Protein AF-X0RXY9-F1 (afdb_monomer_lite)

Secondary structure (DSSP, 8-state):
----S-GGG--TTTT--SHHHHHHT---S-EEEEEEEE-TTS-EEEEEEEE---SGGGHHHHHHHHTT-SEEEEEEETTTB--HHHHHHHHHHHHTT-EEEEEEE-TTSTT--HHHHHHHHHHHT----TT--B-BTTTTBTHHHHHHHHHHHSPPPP--SSS--EEEEEEEEEETTTEEEEEEEEEESEEETT-EEEETTT--EEE--EEEEEESEEEE-SEEETT-EEEEE----SGGGS-TTPEEEEHHHHHHHHHHHHHHHHT------S---SSSSSS------------SSSSSSSTTSS----------------------

Foldseek 3Di:
DFPLDDPVCDDVPNQPPDPVCVVVVWDPAWDKAWTWDQDPVRDIDTDIDIDATLDPVRVVLLLLNLLLFQAEEQEAEQQPADDPSSLVSLVSNVVSVHHYAYAYEDPVDPRGDNVVNQVRCCVRNVDRCPVHQYAYPVVRPRVSVVVVVCVVRGDQADEEQPDWWKKAFSDWDQDPPLGIKTKIATQYHKDFQQFWKAWPPLRDTFHFHFKAAPSVHTDTPRMDGHRDIIITRGPDHDPVVPDHGTIITGPVVVVVVVVVVVVVVVPPPDPDDDDDPPPPPPDDDDDDDDDDDDPPDPPPPPVPPPDDDDDDDDDDDDDDDDDDDDDD

Radius of gyration: 26.78 Å; chains: 1; bounding box: 55×56×88 Å

Sequence (328 aa):
MCGALQDREMQAQVLDSMDIERERGITIKAQSVTLFYDHPNGERYQLNFIDTPGHVDFSYEVSRSLAACEGALLVVDAAQGVEAQSVANCYTAVDQGLEVMAVLNKIDLPQVEPERVIQEIEDIIGIDAVDAPRVSAKSGLGVDKLLEALVEFIPAPTGDREAPLQALIIDSWFDNYLGVVSLVRVREGTIRKGDKLYIKSTQEAHLVGSIGVFTPKPVDTGVLEAGEVGFVIAGIKDIAGAPVGDTITHAKTLMWIVSQALNKSRHKSILVCSQWIRVILKNSVKLCKNCKSTMLRCFLSQIRRMRLALVSAVASWVCCTWRLSKSV

Structure (mmCIF, N/CA/C/O backbone):
data_AF-X0RXY9-F1
#
_entry.id   AF-X0RXY9-F1
#
loop_
_atom_site.group_PDB
_atom_site.id
_atom_site.type_symbol
_atom_site.label_atom_id
_atom_site.label_alt_id
_atom_site.label_comp_id
_atom_site.label_asym_id
_atom_site.label_entity_id
_atom_site.label_seq_id
_atom_site.pdbx_PDB_ins_code
_atom_site.Cartn_x
_atom_site.Cartn_y
_atom_site.Cartn_z
_atom_site.occupancy
_atom_site.B_iso_or_equiv
_atom_site.auth_seq_id
_atom_site.auth_comp_id
_atom_site.auth_asym_id
_atom_site.auth_atom_id
_atom_site.pdbx_PDB_model_num
ATOM 1 N N . MET A 1 1 ? -10.246 -5.348 -18.189 1.00 59.53 1 MET A N 1
ATOM 2 C CA . MET A 1 1 ? -9.482 -5.970 -17.092 1.00 59.53 1 MET A CA 1
ATOM 3 C C . MET A 1 1 ? -10.146 -5.795 -15.731 1.00 59.53 1 MET A C 1
ATOM 5 O O . MET A 1 1 ? -10.647 -6.789 -15.243 1.00 59.53 1 MET A O 1
ATOM 9 N N . CYS A 1 2 ? -10.229 -4.591 -15.139 1.00 60.84 2 CYS A N 1
ATOM 10 C CA . CYS A 1 2 ? -10.682 -4.453 -13.732 1.00 60.84 2 CYS A CA 1
ATOM 11 C C . CYS A 1 2 ? -12.009 -3.690 -13.516 1.00 60.84 2 CYS A C 1
ATOM 13 O O . CYS A 1 2 ? -12.483 -3.583 -12.390 1.00 60.84 2 CYS A O 1
ATOM 15 N N . GLY A 1 3 ? -12.617 -3.131 -14.572 1.00 59.91 3 GLY A N 1
ATOM 16 C CA . GLY A 1 3 ? -13.992 -2.592 -14.555 1.00 59.91 3 GLY A CA 1
ATOM 17 C C . GLY A 1 3 ? -14.280 -1.426 -13.596 1.00 59.91 3 GLY A C 1
ATOM 18 O O . GLY A 1 3 ? -15.446 -1.118 -13.365 1.00 59.91 3 GLY A O 1
ATOM 19 N N . ALA A 1 4 ? -13.256 -0.791 -13.024 1.00 58.62 4 ALA A N 1
ATOM 20 C CA . ALA A 1 4 ? -13.425 0.148 -11.916 1.00 58.62 4 ALA A CA 1
ATOM 21 C C . ALA A 1 4 ? -13.913 1.552 -12.312 1.00 58.62 4 ALA A C 1
ATOM 23 O O . ALA A 1 4 ? -14.440 2.269 -11.465 1.00 58.62 4 ALA A O 1
ATOM 24 N N . LEU A 1 5 ? -13.759 1.946 -13.578 1.00 61.97 5 LEU A N 1
ATOM 25 C CA . LEU A 1 5 ? -14.172 3.249 -14.108 1.00 61.97 5 LEU A CA 1
ATOM 26 C C . LEU A 1 5 ? -14.758 3.087 -15.508 1.00 61.97 5 LEU A C 1
ATOM 28 O O . LEU A 1 5 ? -14.362 2.192 -16.255 1.00 61.97 5 LEU A O 1
ATOM 32 N N . GLN A 1 6 ? -15.695 3.965 -15.866 1.00 60.31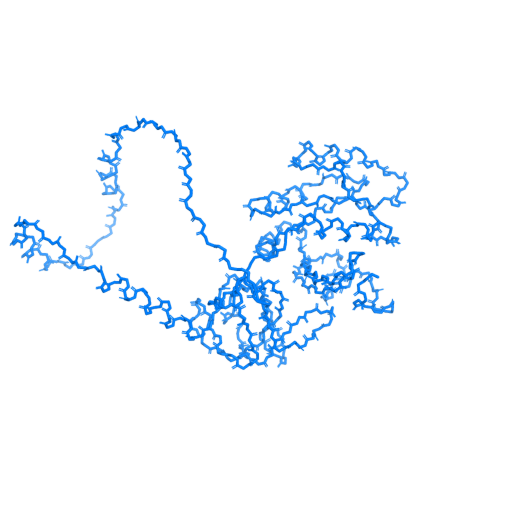 6 GLN A N 1
ATOM 33 C CA . GLN A 1 6 ? -16.181 4.070 -17.244 1.00 60.31 6 GLN A CA 1
ATOM 34 C C . GLN A 1 6 ? -15.216 4.915 -18.087 1.00 60.31 6 GLN A C 1
ATOM 36 O O . GLN A 1 6 ? -14.575 5.814 -17.554 1.00 60.31 6 GLN A O 1
ATOM 41 N N . ASP A 1 7 ? -15.170 4.712 -19.409 1.00 58.06 7 ASP A N 1
ATOM 42 C CA . ASP A 1 7 ? -14.235 5.430 -20.302 1.00 58.06 7 ASP A CA 1
ATOM 43 C C . ASP A 1 7 ? -14.332 6.961 -20.208 1.00 58.06 7 ASP A C 1
ATOM 45 O O . ASP A 1 7 ? -13.350 7.674 -20.383 1.00 58.06 7 ASP A O 1
ATOM 49 N N . ARG A 1 8 ? -15.515 7.477 -19.858 1.00 48.78 8 ARG A N 1
ATOM 50 C CA . ARG A 1 8 ? -15.765 8.909 -19.617 1.00 48.78 8 ARG A CA 1
ATOM 51 C C . ARG A 1 8 ? -15.142 9.458 -18.325 1.00 48.78 8 ARG A C 1
ATOM 53 O O . ARG A 1 8 ? -15.063 10.670 -18.164 1.00 48.78 8 ARG A O 1
ATOM 60 N N . GLU A 1 9 ? -14.775 8.581 -17.395 1.00 53.97 9 GLU A N 1
ATOM 61 C CA . GLU A 1 9 ? -14.173 8.900 -16.094 1.00 53.97 9 GLU A CA 1
ATOM 62 C C . GLU A 1 9 ? -12.644 8.723 -16.116 1.00 53.97 9 GLU A C 1
ATOM 64 O O . GLU A 1 9 ? -11.973 9.104 -15.159 1.00 53.97 9 GLU A O 1
ATOM 69 N N . MET A 1 10 ? -12.080 8.197 -17.213 1.00 57.31 10 MET A N 1
ATOM 70 C CA . MET A 1 10 ? -10.635 8.160 -17.446 1.00 57.31 10 MET A CA 1
ATOM 71 C C . MET A 1 10 ? -10.123 9.563 -17.800 1.00 57.31 10 MET A C 1
ATOM 73 O O . MET A 1 10 ? -10.028 9.946 -18.964 1.00 57.31 10 MET A O 1
ATOM 77 N N . GLN A 1 11 ? -9.814 10.352 -16.774 1.00 56.38 11 GLN A N 1
ATOM 78 C CA . GLN A 1 11 ? -8.986 11.553 -16.899 1.00 56.38 11 GLN A CA 1
ATOM 79 C C . GLN A 1 11 ? -7.500 11.185 -16.765 1.00 56.38 11 GLN A C 1
ATOM 81 O O . GLN A 1 11 ? -7.158 10.110 -16.270 1.00 56.38 11 GLN A O 1
ATOM 86 N N . ALA A 1 12 ? -6.602 12.074 -17.201 1.00 54.41 12 ALA A N 1
ATOM 87 C CA . ALA A 1 12 ? -5.191 11.952 -16.840 1.00 54.41 12 ALA A CA 1
ATOM 88 C C . ALA A 1 12 ? -5.079 12.029 -15.305 1.00 54.41 12 ALA A C 1
ATOM 90 O O . ALA A 1 12 ? -5.592 12.978 -14.723 1.00 54.41 12 ALA A O 1
ATOM 91 N N . GLN A 1 13 ? -4.462 11.016 -14.684 1.00 56.88 13 GLN A N 1
ATOM 92 C CA . GLN A 1 13 ? -4.255 10.904 -13.229 1.00 56.88 13 GLN A CA 1
ATOM 93 C C . GLN A 1 13 ? -5.555 10.892 -12.398 1.00 56.88 13 GLN A C 1
ATOM 95 O O . GLN A 1 13 ? -5.867 11.816 -11.658 1.00 56.88 13 GLN A O 1
ATOM 100 N N . VAL A 1 14 ? -6.325 9.801 -12.488 1.00 59.62 14 VAL A N 1
ATOM 101 C CA . VAL A 1 14 ? -7.627 9.668 -11.794 1.00 59.62 14 VAL A CA 1
ATOM 102 C C . VAL A 1 14 ? -7.523 9.706 -10.259 1.00 59.62 14 VAL A C 1
ATOM 104 O O . VAL A 1 14 ? -8.509 10.008 -9.587 1.00 59.62 14 VAL A O 1
ATOM 107 N N . LEU A 1 15 ? -6.349 9.404 -9.703 1.00 65.81 15 LEU A N 1
ATOM 108 C CA . LEU A 1 15 ? -6.118 9.383 -8.256 1.00 65.81 15 LEU A CA 1
ATOM 109 C C . LEU A 1 15 ? -5.872 10.778 -7.670 1.00 65.81 15 LEU A C 1
ATOM 111 O O . LEU A 1 15 ? -6.125 10.984 -6.485 1.00 65.81 15 LEU A O 1
ATOM 115 N N . ASP A 1 16 ? -5.483 11.747 -8.500 1.00 63.97 16 ASP A N 1
ATOM 116 C CA . ASP A 1 16 ? -5.238 13.118 -8.063 1.00 63.97 16 ASP A CA 1
ATOM 117 C C . ASP A 1 16 ? -6.584 13.813 -7.842 1.00 63.97 16 ASP A C 1
ATOM 119 O O . ASP A 1 16 ? -7.320 14.174 -8.774 1.00 63.97 16 ASP A O 1
ATOM 123 N N . SER A 1 17 ? -6.948 13.952 -6.570 1.00 64.12 17 SER A N 1
ATOM 124 C CA . SER A 1 17 ? -8.247 14.484 -6.153 1.00 64.12 17 SER A CA 1
ATOM 125 C C . SER A 1 17 ? -8.181 15.970 -5.813 1.00 64.12 17 SER A C 1
ATOM 127 O O . SER A 1 17 ? -9.192 16.663 -5.946 1.00 64.12 17 SER A O 1
ATOM 129 N N . MET A 1 18 ? -7.008 16.478 -5.418 1.00 66.81 18 MET A N 1
ATOM 130 C CA . MET A 1 18 ? -6.826 17.882 -5.065 1.00 66.81 18 MET A CA 1
ATOM 131 C C . MET A 1 18 ? -6.515 18.731 -6.303 1.00 66.81 18 MET A C 1
ATOM 133 O O . MET A 1 18 ? -5.717 18.352 -7.158 1.00 66.81 18 MET A O 1
ATOM 137 N N . ASP A 1 19 ? -7.074 19.942 -6.366 1.00 67.94 19 ASP A N 1
ATOM 138 C CA . ASP A 1 19 ? -6.839 20.856 -7.496 1.00 67.94 19 ASP A CA 1
ATOM 139 C C . ASP A 1 19 ? -5.347 21.193 -7.670 1.00 67.94 19 ASP A C 1
ATOM 141 O O . ASP A 1 19 ? -4.837 21.244 -8.785 1.00 67.94 19 ASP A O 1
ATOM 145 N N . ILE A 1 20 ? -4.616 21.325 -6.560 1.00 73.56 20 ILE A N 1
ATOM 146 C CA . ILE A 1 20 ? -3.173 21.598 -6.565 1.00 73.56 20 ILE A CA 1
ATOM 147 C C . ILE A 1 20 ? -2.329 20.420 -7.084 1.00 73.56 20 ILE A C 1
ATOM 149 O O . ILE A 1 20 ? -1.267 20.654 -7.662 1.00 73.56 20 ILE A O 1
ATOM 153 N N . GLU A 1 21 ? -2.786 19.177 -6.894 1.00 71.25 21 GLU A N 1
ATOM 154 C CA . GLU A 1 21 ? -2.126 17.978 -7.434 1.00 71.25 21 GLU A CA 1
ATOM 155 C C . GLU A 1 21 ? -2.243 17.989 -8.956 1.00 71.25 21 GLU A C 1
ATOM 157 O O . GLU A 1 21 ? -1.236 17.908 -9.655 1.00 71.25 21 GLU A O 1
ATOM 162 N N . ARG A 1 22 ? -3.451 18.252 -9.468 1.00 72.06 22 ARG A N 1
ATOM 163 C CA . ARG A 1 22 ? -3.733 18.341 -10.909 1.00 72.06 22 ARG A CA 1
ATOM 164 C C . ARG A 1 22 ? -3.011 19.497 -11.594 1.00 72.06 22 ARG A C 1
ATOM 166 O O . ARG A 1 22 ? -2.528 19.341 -12.710 1.00 72.06 22 ARG A O 1
ATOM 173 N N . GLU A 1 23 ? -2.928 20.657 -10.942 1.00 71.00 23 GLU A N 1
ATOM 174 C CA . GLU A 1 23 ? -2.220 21.825 -11.483 1.00 71.00 23 GLU A CA 1
ATOM 175 C C . GLU A 1 23 ? -0.711 21.595 -11.607 1.00 71.00 23 GLU A C 1
ATOM 177 O O . GLU A 1 23 ? -0.074 22.125 -12.519 1.00 71.00 23 GLU A O 1
ATOM 182 N N . ARG A 1 24 ? -0.127 20.829 -10.680 1.00 67.94 24 ARG A N 1
ATOM 183 C CA . ARG A 1 24 ? 1.320 20.589 -10.618 1.00 67.94 24 ARG A CA 1
ATOM 184 C C . ARG A 1 24 ? 1.747 19.239 -11.190 1.00 67.94 24 ARG A C 1
ATOM 186 O O . ARG A 1 24 ? 2.943 19.047 -11.394 1.00 67.94 24 ARG A O 1
ATOM 193 N N . GLY A 1 25 ? 0.804 18.335 -11.451 1.00 64.31 25 GLY A N 1
ATOM 194 C CA . GLY A 1 25 ? 1.055 16.968 -11.902 1.00 64.31 25 GLY A CA 1
ATOM 195 C C . GLY A 1 25 ? 1.842 16.132 -10.889 1.00 64.31 25 GLY A C 1
ATOM 196 O O . GLY A 1 25 ? 2.649 15.302 -11.303 1.00 64.31 25 GLY A O 1
ATOM 197 N N . ILE A 1 26 ? 1.665 16.389 -9.587 1.00 69.81 26 ILE A N 1
ATOM 198 C CA . ILE A 1 26 ? 2.335 15.658 -8.500 1.00 69.81 26 ILE A CA 1
ATOM 199 C C . ILE A 1 26 ? 1.301 15.053 -7.550 1.00 69.81 26 ILE A C 1
ATOM 201 O O . ILE A 1 26 ? 0.364 15.741 -7.155 1.00 69.81 26 ILE A O 1
ATOM 205 N N . THR A 1 27 ? 1.532 13.817 -7.111 1.00 68.12 27 THR A N 1
ATOM 206 C CA . THR A 1 27 ? 0.799 13.213 -5.993 1.00 68.12 27 THR A CA 1
ATOM 207 C C . THR A 1 27 ? 1.300 13.844 -4.696 1.00 68.12 27 THR A C 1
ATOM 209 O O . THR A 1 27 ? 2.500 13.790 -4.403 1.00 68.12 27 THR A O 1
ATOM 212 N N . ILE A 1 28 ? 0.409 14.468 -3.927 1.00 64.44 28 ILE A N 1
ATOM 213 C CA . ILE A 1 28 ? 0.737 15.043 -2.616 1.00 64.44 28 ILE A CA 1
ATOM 214 C C . ILE A 1 28 ? 0.273 14.099 -1.517 1.00 64.44 28 ILE A C 1
ATOM 216 O O . ILE A 1 28 ? 1.016 13.910 -0.561 1.00 64.44 28 ILE A O 1
ATOM 220 N N . LYS A 1 29 ? -0.916 13.500 -1.657 1.00 71.50 29 LYS A N 1
ATOM 221 C CA . LYS A 1 29 ? -1.478 12.574 -0.671 1.00 71.50 29 LYS A CA 1
ATOM 222 C C . LYS A 1 29 ? -1.608 11.160 -1.197 1.00 71.50 29 LYS A C 1
ATOM 224 O O . LYS A 1 29 ? -2.093 10.940 -2.303 1.00 71.50 29 LYS A O 1
ATOM 229 N N . ALA A 1 30 ? -1.295 10.199 -0.334 1.00 68.56 30 ALA A N 1
ATOM 230 C CA . ALA A 1 30 ? -1.529 8.803 -0.652 1.00 68.56 30 ALA A CA 1
ATOM 231 C C . ALA A 1 30 ? -3.030 8.501 -0.798 1.00 68.56 30 ALA A C 1
ATOM 233 O O . ALA A 1 30 ? -3.820 8.733 0.119 1.00 68.56 30 ALA A O 1
ATOM 234 N N . GLN A 1 31 ? -3.421 7.968 -1.954 1.00 72.50 31 GLN A N 1
ATOM 235 C CA . GLN A 1 31 ? -4.787 7.528 -2.233 1.00 72.50 31 GLN A CA 1
ATOM 236 C C . GLN A 1 31 ? -4.800 6.018 -2.424 1.00 72.50 31 GLN A C 1
ATOM 238 O O . GLN A 1 31 ? -3.970 5.463 -3.144 1.00 72.50 31 GLN A O 1
ATOM 243 N N . SER A 1 32 ? -5.753 5.344 -1.782 1.00 80.50 32 SER A N 1
ATOM 244 C CA . SER A 1 32 ? -5.933 3.904 -1.945 1.00 80.50 32 SER A CA 1
ATOM 245 C C . SER A 1 32 ? -7.053 3.600 -2.928 1.00 80.50 32 SER A C 1
ATOM 247 O O . SER A 1 32 ? -8.131 4.187 -2.818 1.00 80.50 32 SER A O 1
ATOM 249 N N . VAL A 1 33 ? -6.850 2.621 -3.803 1.00 86.19 33 VAL A N 1
ATOM 250 C CA . VAL A 1 33 ? -7.897 2.086 -4.674 1.00 86.19 33 VAL A CA 1
ATOM 251 C C . VAL A 1 33 ? -7.922 0.569 -4.613 1.00 86.19 33 VAL A C 1
ATOM 253 O O . VAL A 1 33 ? -6.913 -0.103 -4.800 1.00 86.19 33 VAL A O 1
ATOM 256 N N . THR A 1 34 ? -9.117 0.037 -4.408 1.00 85.81 34 THR A N 1
ATOM 257 C CA . THR A 1 34 ? -9.437 -1.379 -4.489 1.00 85.81 34 THR A CA 1
ATOM 258 C C . THR A 1 34 ? -9.983 -1.692 -5.879 1.00 85.81 34 THR A C 1
ATOM 260 O O . THR A 1 34 ? -10.966 -1.104 -6.335 1.00 85.81 34 THR A O 1
ATOM 263 N N . LEU A 1 35 ? -9.345 -2.637 -6.560 1.00 86.25 35 LEU A N 1
ATOM 264 C CA . LEU A 1 35 ? -9.731 -3.153 -7.867 1.00 86.25 35 LEU A CA 1
ATOM 265 C C . LEU A 1 35 ? -10.025 -4.646 -7.754 1.00 86.25 35 LEU A C 1
ATOM 267 O O . LEU A 1 35 ? -9.373 -5.362 -7.000 1.00 86.25 35 LEU A O 1
ATOM 271 N N . PHE A 1 36 ? -10.978 -5.128 -8.547 1.00 86.12 36 PHE A N 1
ATOM 272 C CA . PHE A 1 36 ? -11.226 -6.559 -8.683 1.00 86.12 36 PHE A CA 1
ATOM 273 C C . PHE A 1 36 ? -10.705 -7.025 -10.037 1.00 86.12 36 PHE A C 1
ATOM 275 O O . PHE A 1 36 ? -11.102 -6.478 -11.066 1.00 86.12 36 PHE A O 1
ATOM 282 N N . TYR A 1 37 ? -9.827 -8.020 -10.027 1.00 86.44 37 TYR A N 1
ATOM 283 C CA . TYR A 1 37 ? -9.204 -8.584 -11.217 1.00 86.44 37 TYR A CA 1
ATOM 284 C C . TYR A 1 37 ? -9.594 -10.056 -11.360 1.00 86.44 37 TYR A C 1
ATOM 286 O O . TYR A 1 37 ? -9.376 -10.852 -10.447 1.00 86.44 37 TYR A O 1
ATOM 294 N N . ASP A 1 38 ? -10.197 -10.403 -12.495 1.00 86.56 38 ASP A N 1
ATOM 295 C CA . ASP A 1 38 ? -10.518 -11.785 -12.844 1.00 86.56 38 ASP A CA 1
ATOM 296 C C . ASP A 1 38 ? -9.295 -12.397 -13.537 1.00 86.56 38 ASP A C 1
ATOM 298 O O . ASP A 1 38 ? -8.964 -12.036 -14.670 1.00 86.56 38 ASP A O 1
ATOM 302 N N . HIS A 1 39 ? -8.594 -13.282 -12.835 1.00 87.12 39 HIS A N 1
ATOM 303 C CA . HIS A 1 39 ? -7.351 -13.872 -13.316 1.00 87.12 39 HIS A CA 1
ATOM 304 C C . HIS A 1 39 ? -7.644 -15.035 -14.287 1.00 87.12 39 HIS A C 1
ATOM 306 O O . HIS A 1 39 ? -8.645 -15.745 -14.123 1.00 87.12 39 HIS A O 1
ATOM 312 N N . PRO A 1 40 ? -6.773 -15.309 -15.279 1.00 83.62 40 PRO A N 1
ATOM 313 C CA . PRO A 1 40 ? -6.954 -16.413 -16.233 1.00 83.62 40 PRO A CA 1
ATOM 314 C C . PRO A 1 40 ? -7.098 -17.819 -15.619 1.00 83.62 40 PRO A C 1
ATOM 316 O O . PRO A 1 40 ? -7.572 -18.736 -16.288 1.00 83.62 40 PRO A O 1
ATOM 319 N N . ASN A 1 41 ? -6.721 -18.002 -14.350 1.00 84.31 41 ASN A N 1
ATOM 320 C CA . ASN A 1 41 ? -6.910 -19.251 -13.595 1.00 84.31 41 ASN A CA 1
ATOM 321 C C . ASN A 1 41 ? -8.370 -19.476 -13.140 1.00 84.31 41 ASN A C 1
ATOM 323 O O . ASN A 1 41 ? -8.680 -20.540 -12.609 1.00 84.31 41 ASN A O 1
ATOM 327 N N . GLY A 1 42 ? -9.261 -18.502 -13.360 1.00 86.31 42 GLY A N 1
ATOM 328 C CA . GLY A 1 42 ? -10.669 -18.549 -12.966 1.00 86.31 42 GLY A CA 1
ATOM 329 C C . GLY A 1 42 ? -10.950 -18.025 -11.554 1.00 86.31 42 G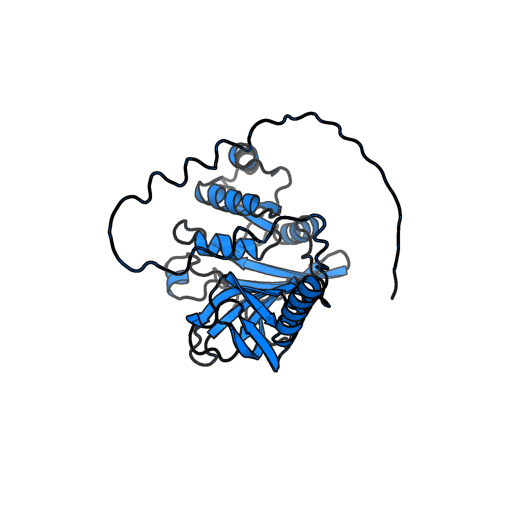LY A C 1
ATOM 330 O O . GLY A 1 42 ? -12.103 -18.051 -11.124 1.00 86.31 42 GLY A O 1
ATOM 331 N N . GLU A 1 43 ? -9.934 -17.544 -10.838 1.00 88.44 43 GLU A N 1
ATOM 332 C CA . GLU A 1 43 ? -10.078 -16.910 -9.530 1.00 88.44 43 GLU A CA 1
ATOM 333 C C . GLU A 1 43 ? -10.174 -15.386 -9.658 1.00 88.44 43 GLU A C 1
ATOM 335 O O . GLU A 1 43 ? -9.642 -14.771 -10.584 1.00 88.44 43 GLU A O 1
ATOM 340 N N . ARG A 1 44 ? -10.858 -14.762 -8.695 1.00 88.06 44 ARG A N 1
ATOM 341 C CA . ARG A 1 44 ? -11.029 -13.311 -8.633 1.00 88.06 44 ARG A CA 1
ATOM 342 C C . ARG A 1 44 ? -10.216 -12.741 -7.483 1.00 88.06 44 ARG A C 1
ATOM 344 O O . ARG A 1 44 ? -10.464 -13.078 -6.327 1.00 88.06 44 ARG A O 1
ATOM 351 N N . TYR A 1 45 ? -9.294 -11.844 -7.804 1.00 88.69 45 TYR A N 1
ATOM 352 C CA . TYR A 1 45 ? -8.392 -11.209 -6.852 1.00 88.69 45 TYR A CA 1
ATOM 353 C C . TYR A 1 45 ? -8.857 -9.791 -6.528 1.00 88.69 45 TYR A C 1
ATOM 355 O O . TYR A 1 45 ? -9.301 -9.044 -7.402 1.00 88.69 45 TYR A O 1
ATOM 363 N N . GLN A 1 46 ? -8.738 -9.415 -5.257 1.00 89.25 46 GLN A N 1
ATOM 364 C CA . GLN A 1 46 ? -8.938 -8.050 -4.785 1.00 89.25 46 GLN A CA 1
ATOM 365 C C . GLN A 1 46 ? -7.572 -7.389 -4.623 1.00 89.25 46 GLN A C 1
ATOM 367 O O . GLN A 1 46 ? -6.814 -7.719 -3.713 1.00 89.25 46 GLN A O 1
ATOM 372 N N . LEU A 1 47 ? -7.261 -6.463 -5.520 1.00 89.44 47 LEU A N 1
ATOM 373 C CA . LEU A 1 47 ? -6.001 -5.736 -5.542 1.00 89.44 47 LEU A CA 1
ATOM 374 C C . LEU A 1 47 ? -6.198 -4.385 -4.861 1.00 89.44 47 LEU A C 1
ATOM 376 O O . LEU A 1 47 ? -7.050 -3.603 -5.277 1.00 89.44 47 LEU A O 1
ATOM 380 N N . ASN A 1 48 ? -5.416 -4.112 -3.821 1.00 88.88 48 ASN A N 1
ATOM 381 C CA . ASN A 1 48 ? -5.414 -2.821 -3.143 1.00 88.88 48 ASN A CA 1
ATOM 382 C C . ASN A 1 48 ? -4.137 -2.080 -3.529 1.00 88.88 48 ASN A C 1
ATOM 384 O O . ASN A 1 48 ? -3.042 -2.501 -3.167 1.00 88.88 48 ASN A O 1
ATOM 388 N N . PHE A 1 49 ? -4.286 -0.986 -4.262 1.00 88.06 49 PHE A N 1
ATOM 389 C CA . PHE A 1 49 ? -3.191 -0.104 -4.636 1.00 88.06 49 PHE A CA 1
ATOM 390 C C . PHE A 1 49 ? -3.179 1.099 -3.710 1.00 88.06 49 PHE A C 1
ATOM 392 O O . PHE A 1 49 ? -4.238 1.633 -3.388 1.00 88.06 49 PHE A O 1
ATOM 399 N N . ILE A 1 50 ? -1.990 1.529 -3.304 1.00 85.88 50 ILE A N 1
ATOM 400 C CA . ILE A 1 50 ? -1.779 2.799 -2.616 1.00 85.88 50 ILE A CA 1
ATOM 401 C C . ILE A 1 50 ? -0.826 3.594 -3.493 1.00 85.88 50 ILE A C 1
ATOM 403 O O . ILE A 1 50 ? 0.301 3.159 -3.721 1.00 85.88 50 ILE A O 1
ATOM 407 N N . ASP A 1 51 ? -1.295 4.723 -4.012 1.00 83.75 51 ASP A N 1
ATOM 408 C CA . ASP A 1 51 ? -0.421 5.653 -4.713 1.00 83.75 51 ASP A CA 1
ATOM 409 C C . ASP A 1 51 ? 0.402 6.424 -3.685 1.00 83.75 51 ASP A C 1
ATOM 411 O O . ASP A 1 51 ? -0.143 6.896 -2.688 1.00 83.75 51 ASP A O 1
ATOM 415 N N . THR A 1 52 ? 1.713 6.510 -3.881 1.00 80.25 52 THR A N 1
ATOM 416 C CA . THR A 1 52 ? 2.626 7.140 -2.921 1.00 80.25 52 THR A CA 1
ATOM 417 C C . THR A 1 52 ? 3.302 8.347 -3.551 1.00 80.25 52 THR A C 1
ATOM 419 O O . THR A 1 52 ? 3.745 8.252 -4.696 1.00 80.25 52 THR A O 1
ATOM 422 N N . PRO A 1 53 ? 3.472 9.459 -2.819 1.00 77.44 53 PRO A N 1
ATOM 423 C CA . PRO A 1 53 ? 4.160 10.627 -3.352 1.00 77.44 53 PRO A CA 1
ATOM 424 C C . PRO A 1 53 ? 5.626 10.308 -3.692 1.00 77.44 53 PRO A C 1
ATOM 426 O O . PRO A 1 53 ? 6.349 9.717 -2.897 1.00 77.44 53 PRO A O 1
ATOM 429 N N . GLY A 1 54 ? 6.093 10.728 -4.870 1.00 71.06 54 GLY A N 1
ATOM 430 C CA . GLY A 1 54 ? 7.470 10.468 -5.326 1.00 71.06 54 GLY A CA 1
ATOM 431 C C . GLY A 1 54 ? 8.523 11.451 -4.796 1.00 71.06 54 GLY A C 1
ATOM 432 O O . GLY A 1 54 ? 9.721 11.218 -4.940 1.00 71.06 54 GLY A O 1
ATOM 433 N N . HIS A 1 55 ? 8.097 12.562 -4.188 1.00 76.75 55 HIS A N 1
ATOM 434 C CA . HIS A 1 55 ? 9.000 13.626 -3.753 1.00 76.75 55 HIS A CA 1
ATOM 435 C C . HIS A 1 55 ? 9.563 13.371 -2.346 1.00 76.75 55 HIS A C 1
ATOM 437 O O . HIS A 1 55 ? 8.844 12.988 -1.424 1.00 76.75 55 HIS A O 1
ATOM 443 N N . VAL A 1 56 ? 10.849 13.679 -2.153 1.00 71.56 56 VAL A N 1
ATOM 444 C CA . VAL A 1 56 ? 11.596 13.444 -0.899 1.00 71.56 56 VAL A CA 1
ATOM 445 C C . VAL A 1 56 ? 10.988 14.127 0.334 1.00 71.56 56 VAL A C 1
ATOM 447 O O . VAL A 1 56 ? 11.069 13.600 1.446 1.00 71.56 56 VAL A O 1
ATOM 450 N N . ASP A 1 57 ? 10.329 15.269 0.130 1.00 78.44 57 ASP A N 1
ATOM 451 C CA . ASP A 1 57 ? 9.661 16.036 1.191 1.00 78.44 57 ASP A CA 1
ATOM 452 C C . ASP A 1 57 ? 8.506 15.262 1.850 1.00 78.44 57 ASP A C 1
ATOM 454 O O . ASP A 1 57 ? 8.161 15.536 2.998 1.00 78.44 57 ASP A O 1
ATOM 458 N N . PHE A 1 58 ? 7.952 14.257 1.164 1.00 78.19 58 PHE A N 1
ATOM 459 C CA . PHE A 1 58 ? 6.855 13.418 1.655 1.00 78.19 58 PHE A CA 1
ATOM 460 C C . PHE A 1 58 ? 7.310 12.004 2.036 1.00 78.19 58 PHE A C 1
ATOM 462 O O . PHE A 1 58 ? 6.496 11.088 2.142 1.00 78.19 58 PHE A O 1
ATOM 469 N N . SER A 1 59 ? 8.604 11.816 2.315 1.00 78.31 59 SER A N 1
ATOM 470 C CA . SER A 1 59 ? 9.184 10.530 2.744 1.00 78.31 59 SER A CA 1
ATOM 471 C C . SER A 1 59 ? 8.441 9.864 3.913 1.00 78.31 59 SER A C 1
ATOM 473 O O . SER A 1 59 ? 8.338 8.638 3.971 1.00 78.31 59 SER A O 1
ATOM 475 N N . TYR A 1 60 ? 7.864 10.655 4.824 1.00 80.19 60 TYR A N 1
ATOM 476 C CA . TYR A 1 60 ? 7.040 10.133 5.916 1.00 80.19 60 TYR A CA 1
ATOM 477 C C . TYR A 1 60 ? 5.727 9.497 5.427 1.00 80.19 60 TYR A C 1
ATOM 479 O O . TYR A 1 60 ? 5.310 8.467 5.955 1.00 80.19 60 TYR A O 1
ATOM 487 N N . GLU A 1 61 ? 5.081 10.058 4.403 1.00 80.88 61 GLU A N 1
ATOM 488 C CA . GLU A 1 61 ? 3.878 9.468 3.801 1.00 80.88 61 GLU A CA 1
ATOM 489 C C . GLU A 1 61 ? 4.203 8.188 3.032 1.00 80.88 61 GLU A C 1
ATOM 491 O O . GLU A 1 61 ? 3.491 7.190 3.173 1.00 80.88 61 GLU A O 1
ATOM 496 N N . VAL A 1 62 ? 5.324 8.186 2.305 1.00 84.31 62 VAL A N 1
ATOM 497 C CA . VAL A 1 62 ? 5.827 7.010 1.582 1.00 84.31 62 VAL A CA 1
ATOM 498 C C . VAL A 1 62 ? 6.076 5.854 2.543 1.00 84.31 62 VAL A C 1
ATOM 500 O O . VAL A 1 62 ? 5.522 4.773 2.362 1.00 84.31 62 VAL A O 1
ATOM 503 N N . SER A 1 63 ? 6.840 6.079 3.616 1.00 84.69 63 SER A N 1
ATOM 504 C CA . SER A 1 63 ? 7.171 5.014 4.567 1.00 84.69 63 SER A CA 1
ATOM 505 C C . SER A 1 63 ? 5.927 4.393 5.214 1.00 84.69 63 SER A C 1
ATOM 507 O O . SER A 1 63 ? 5.872 3.174 5.360 1.00 84.69 63 SER A O 1
ATOM 509 N N . ARG A 1 64 ? 4.908 5.196 5.551 1.00 83.06 64 ARG A N 1
ATOM 510 C CA . ARG A 1 64 ? 3.655 4.690 6.142 1.00 83.06 64 ARG A CA 1
ATOM 511 C C . ARG A 1 64 ? 2.810 3.893 5.157 1.00 83.06 64 ARG A C 1
ATOM 513 O O . ARG A 1 64 ? 2.220 2.889 5.546 1.00 83.06 64 ARG A O 1
ATOM 520 N N . SER A 1 65 ? 2.758 4.348 3.911 1.00 86.06 65 SER A N 1
ATOM 521 C CA . SER A 1 65 ? 2.031 3.664 2.842 1.00 86.06 65 SER A CA 1
ATOM 522 C C . SER A 1 65 ? 2.659 2.303 2.556 1.00 86.06 65 SER A C 1
ATOM 524 O O . SER A 1 65 ? 1.959 1.297 2.521 1.00 86.06 65 SER A O 1
ATOM 526 N N . LEU A 1 66 ? 3.993 2.258 2.482 1.00 87.12 66 LEU A N 1
ATOM 527 C CA . LEU A 1 66 ? 4.760 1.022 2.335 1.00 87.12 66 LEU A CA 1
ATOM 528 C C . LEU A 1 66 ? 4.506 0.045 3.497 1.00 87.12 66 LEU A C 1
ATOM 530 O O . LEU A 1 66 ? 4.290 -1.138 3.258 1.00 87.12 66 LEU A O 1
ATOM 534 N N . ALA A 1 67 ? 4.396 0.530 4.739 1.00 85.50 67 ALA A N 1
ATOM 535 C CA . ALA A 1 67 ? 4.160 -0.327 5.908 1.00 85.50 67 ALA A CA 1
ATOM 536 C C . ALA A 1 67 ? 2.786 -1.032 5.912 1.00 85.50 67 ALA A C 1
ATOM 538 O O . ALA A 1 67 ? 2.542 -1.935 6.728 1.00 85.50 67 ALA A O 1
ATOM 539 N N . ALA A 1 68 ? 1.867 -0.595 5.048 1.00 86.38 68 ALA A N 1
ATOM 540 C CA . ALA A 1 68 ? 0.549 -1.189 4.874 1.00 86.38 68 ALA A CA 1
ATOM 541 C C . ALA A 1 68 ? 0.492 -2.247 3.758 1.00 86.38 68 ALA A C 1
ATOM 543 O O . ALA A 1 68 ? -0.504 -2.972 3.695 1.00 86.38 68 ALA A O 1
ATOM 544 N N . CYS A 1 69 ? 1.526 -2.332 2.919 1.00 89.75 69 CYS A N 1
ATOM 545 C CA . CYS A 1 69 ? 1.595 -3.209 1.756 1.00 89.75 69 CYS A CA 1
ATOM 546 C C . CYS A 1 69 ? 2.408 -4.478 2.044 1.00 89.75 69 CYS A C 1
ATOM 548 O O . CYS A 1 69 ? 3.172 -4.541 3.003 1.00 89.75 69 CYS A O 1
ATOM 550 N N . GLU A 1 70 ? 2.251 -5.485 1.186 1.00 90.75 70 GLU A N 1
ATOM 551 C CA . GLU A 1 70 ? 3.091 -6.690 1.158 1.00 90.75 70 GLU A CA 1
ATOM 552 C C . GLU A 1 70 ? 4.177 -6.623 0.070 1.00 90.75 70 GLU A C 1
ATOM 554 O O . GLU A 1 70 ? 5.226 -7.254 0.190 1.00 90.75 70 GLU A O 1
ATOM 559 N N . GLY A 1 71 ? 3.951 -5.817 -0.968 1.00 91.50 71 GLY A N 1
ATOM 560 C CA . GLY A 1 71 ? 4.905 -5.584 -2.044 1.00 91.50 71 GLY A CA 1
ATOM 561 C C . GLY A 1 71 ? 4.804 -4.172 -2.610 1.00 91.50 71 GLY A C 1
ATOM 562 O O . GLY A 1 71 ? 3.845 -3.443 -2.340 1.00 91.50 71 GLY A O 1
ATOM 563 N N . ALA A 1 72 ? 5.807 -3.785 -3.389 1.00 91.56 72 ALA A N 1
ATOM 564 C CA . ALA A 1 72 ? 5.895 -2.488 -4.043 1.00 91.56 72 ALA A CA 1
ATOM 565 C C . ALA A 1 72 ? 6.248 -2.648 -5.527 1.00 91.56 72 ALA A C 1
ATOM 567 O O . ALA A 1 72 ? 7.061 -3.491 -5.904 1.00 91.56 72 ALA A O 1
ATOM 568 N N . LEU A 1 73 ? 5.651 -1.806 -6.373 1.00 91.50 73 LEU A N 1
ATOM 569 C CA . LEU A 1 73 ? 6.001 -1.713 -7.788 1.00 91.50 73 LEU A CA 1
ATOM 570 C C . LEU A 1 73 ? 7.016 -0.589 -7.978 1.00 91.50 73 LEU A C 1
ATOM 572 O O . LEU A 1 73 ? 6.706 0.582 -7.755 1.00 91.50 73 LEU A O 1
ATOM 576 N N . LEU A 1 74 ? 8.218 -0.939 -8.420 1.00 91.06 74 LEU A N 1
ATOM 577 C CA . LEU A 1 74 ? 9.238 0.021 -8.808 1.00 91.06 74 LEU A CA 1
ATOM 578 C C . LEU A 1 74 ? 9.077 0.343 -10.295 1.00 91.06 74 LEU A C 1
ATOM 580 O O . LEU A 1 74 ? 9.577 -0.370 -11.164 1.00 91.06 74 LEU A O 1
ATOM 584 N N . VAL A 1 75 ? 8.362 1.427 -10.587 1.00 90.25 75 VAL A N 1
ATOM 585 C CA . VAL A 1 75 ? 8.140 1.886 -11.961 1.00 90.25 75 VAL A CA 1
ATOM 586 C C . VAL A 1 75 ? 9.323 2.739 -12.415 1.00 90.25 75 VAL A C 1
ATOM 588 O O . VAL A 1 75 ? 9.522 3.843 -11.914 1.00 90.25 75 VAL A O 1
ATOM 591 N N . VAL A 1 76 ? 10.083 2.244 -13.389 1.00 90.44 76 VAL A N 1
ATOM 592 C CA . VAL A 1 76 ? 11.249 2.925 -13.970 1.00 90.44 76 VAL A CA 1
ATOM 593 C C . VAL A 1 76 ? 10.933 3.348 -15.400 1.00 90.44 76 VAL A C 1
ATOM 595 O O . VAL A 1 76 ? 10.351 2.591 -16.178 1.00 90.44 76 VAL A O 1
ATOM 598 N N . ASP A 1 77 ? 11.299 4.574 -15.764 1.00 90.44 77 ASP A N 1
ATOM 599 C CA . ASP A 1 77 ? 11.151 5.064 -17.132 1.00 90.44 77 ASP A CA 1
ATOM 600 C C . ASP A 1 77 ? 12.199 4.403 -18.038 1.00 90.44 77 ASP A C 1
ATOM 602 O O . ASP A 1 77 ? 13.402 4.587 -17.853 1.00 90.44 77 ASP A O 1
ATOM 606 N N . ALA A 1 78 ? 11.747 3.658 -19.047 1.00 89.56 78 ALA A N 1
ATOM 607 C CA . ALA A 1 78 ? 12.624 2.938 -19.962 1.00 89.56 78 ALA A CA 1
ATOM 608 C C . ALA A 1 78 ? 13.462 3.864 -20.875 1.00 89.56 78 ALA A C 1
ATOM 610 O O . ALA A 1 78 ? 14.419 3.405 -21.498 1.00 89.56 78 ALA A O 1
ATOM 611 N N . ALA A 1 79 ? 13.125 5.156 -20.971 1.00 87.88 79 ALA A N 1
ATOM 612 C CA . ALA A 1 79 ? 13.922 6.154 -21.684 1.00 87.88 79 ALA A CA 1
ATOM 613 C C . ALA A 1 79 ? 14.932 6.871 -20.770 1.00 87.88 79 ALA A C 1
ATOM 615 O O . ALA A 1 79 ? 16.045 7.163 -21.207 1.00 87.88 79 ALA A O 1
ATOM 616 N N . GLN A 1 80 ? 14.556 7.177 -19.523 1.00 87.75 80 GLN A N 1
ATOM 617 C CA . GLN A 1 80 ? 15.399 7.964 -18.608 1.00 87.75 80 GLN A CA 1
ATOM 618 C C . GLN A 1 80 ? 16.332 7.099 -17.753 1.00 87.75 80 GLN A C 1
ATOM 620 O O . GLN A 1 80 ? 17.458 7.517 -17.493 1.00 87.75 80 GLN A O 1
ATOM 625 N N . GLY A 1 81 ? 15.918 5.886 -17.385 1.00 87.75 81 GLY A N 1
ATOM 626 C CA . GLY A 1 81 ? 16.671 5.019 -16.482 1.00 87.75 81 GLY A CA 1
ATOM 627 C C . GLY A 1 81 ? 16.363 5.280 -15.008 1.00 87.75 81 GLY A C 1
ATOM 628 O O . GLY A 1 81 ? 15.284 5.764 -14.654 1.00 87.75 81 GLY A O 1
ATOM 629 N N . VAL A 1 82 ? 17.298 4.904 -14.136 1.00 89.31 82 VAL A N 1
ATOM 630 C CA . VAL A 1 82 ? 17.106 4.922 -12.686 1.00 89.31 82 VAL A CA 1
ATOM 631 C C . VAL A 1 82 ? 17.481 6.291 -12.125 1.00 89.31 82 VAL A C 1
ATOM 633 O O . VAL A 1 82 ? 18.618 6.749 -12.208 1.00 89.31 82 VAL A O 1
ATOM 636 N N . GLU A 1 83 ? 16.521 6.944 -11.477 1.00 88.88 83 GLU A N 1
ATOM 637 C CA . GLU A 1 83 ? 16.746 8.222 -10.801 1.00 88.88 83 GLU A CA 1
ATOM 638 C C . GLU A 1 83 ? 17.001 8.049 -9.298 1.00 88.88 83 GLU A C 1
ATOM 640 O O . GLU A 1 83 ? 16.537 7.098 -8.666 1.00 88.88 83 GLU A O 1
ATOM 645 N N . ALA A 1 84 ? 17.674 9.027 -8.681 1.00 84.75 84 ALA A N 1
ATOM 646 C CA . ALA A 1 84 ? 18.002 8.997 -7.252 1.00 84.75 84 ALA A CA 1
ATOM 647 C C . ALA A 1 84 ? 16.769 8.839 -6.334 1.00 84.75 84 ALA A C 1
ATOM 649 O O . ALA A 1 84 ? 16.862 8.213 -5.279 1.00 84.75 84 ALA A O 1
ATOM 650 N N . GLN A 1 85 ? 15.611 9.383 -6.730 1.00 82.88 85 GLN A N 1
ATOM 651 C CA . GLN A 1 85 ? 14.355 9.247 -5.978 1.00 82.88 85 GLN A CA 1
ATOM 652 C C . GLN A 1 85 ? 13.834 7.804 -5.993 1.00 82.88 85 GLN A C 1
ATOM 654 O O . GLN A 1 85 ? 13.440 7.279 -4.951 1.00 82.88 85 GLN A O 1
ATOM 659 N N . SER A 1 86 ? 13.912 7.141 -7.150 1.00 83.75 86 SER A N 1
ATOM 660 C CA . SER A 1 86 ? 13.535 5.733 -7.318 1.00 83.75 86 SER A CA 1
ATOM 661 C C . SER A 1 86 ? 14.384 4.827 -6.428 1.00 83.75 86 SER A C 1
ATOM 663 O O . SER A 1 86 ? 13.857 3.948 -5.750 1.00 83.75 86 SER A O 1
ATOM 665 N N . VAL A 1 87 ? 15.687 5.112 -6.343 1.00 86.94 87 VAL A N 1
ATOM 666 C CA . VAL A 1 87 ? 16.622 4.392 -5.468 1.00 86.94 87 VAL A CA 1
ATOM 667 C C . VAL A 1 87 ? 16.256 4.564 -3.988 1.00 86.94 87 VAL A C 1
ATOM 669 O O . VAL A 1 87 ? 16.179 3.582 -3.251 1.00 86.94 87 VAL A O 1
ATOM 672 N N . ALA A 1 88 ? 15.982 5.793 -3.539 1.00 86.56 88 ALA A N 1
ATOM 673 C CA . ALA A 1 88 ? 15.647 6.067 -2.139 1.00 86.56 88 ALA A CA 1
ATOM 674 C C . ALA A 1 88 ? 14.346 5.374 -1.687 1.00 86.56 88 ALA A C 1
ATOM 676 O O . ALA A 1 88 ? 14.292 4.780 -0.604 1.00 86.56 88 ALA A O 1
ATOM 677 N N . ASN A 1 89 ? 13.309 5.413 -2.528 1.00 85.69 89 ASN A N 1
ATOM 678 C CA . ASN A 1 89 ? 12.038 4.747 -2.243 1.00 85.69 89 ASN A CA 1
ATOM 679 C C . ASN A 1 89 ? 12.191 3.224 -2.259 1.00 85.69 89 ASN A C 1
ATOM 681 O O . ASN A 1 89 ? 11.641 2.545 -1.391 1.00 85.69 89 ASN A O 1
ATOM 685 N N . CYS A 1 90 ? 12.993 2.693 -3.185 1.00 88.00 90 CYS A N 1
ATOM 686 C CA . CYS A 1 90 ? 13.270 1.266 -3.254 1.00 88.00 90 CYS A CA 1
ATOM 687 C C . CYS A 1 90 ? 13.970 0.754 -1.991 1.00 88.00 90 CYS A C 1
ATOM 689 O O . CYS A 1 90 ? 13.517 -0.224 -1.403 1.00 88.00 90 CYS A O 1
ATOM 691 N N . TYR A 1 91 ? 15.019 1.435 -1.515 1.00 88.12 91 TYR A N 1
ATOM 692 C CA . TYR A 1 91 ? 15.670 1.039 -0.261 1.00 88.12 91 TYR A CA 1
ATOM 693 C C . TYR A 1 91 ? 14.704 1.074 0.922 1.00 88.12 91 TYR A C 1
ATOM 695 O O . TYR A 1 91 ? 14.700 0.158 1.736 1.00 88.12 91 TYR A O 1
ATOM 703 N N . THR A 1 92 ? 13.819 2.072 0.974 1.00 87.81 92 THR A N 1
ATOM 704 C CA . THR A 1 92 ? 12.797 2.159 2.026 1.00 87.81 92 THR A CA 1
ATOM 705 C C . THR A 1 92 ? 11.816 0.982 1.981 1.00 87.81 92 THR A C 1
ATOM 707 O O . THR A 1 92 ? 11.375 0.519 3.032 1.00 87.81 92 THR A O 1
ATOM 710 N N . ALA A 1 93 ? 11.466 0.490 0.789 1.00 89.00 93 ALA A N 1
ATOM 711 C CA . ALA A 1 93 ? 10.602 -0.678 0.628 1.00 89.00 93 ALA A CA 1
ATOM 712 C C . ALA A 1 93 ? 11.311 -1.976 1.053 1.00 89.00 93 ALA A C 1
ATOM 714 O O . ALA A 1 93 ? 10.748 -2.764 1.814 1.00 89.00 93 ALA A O 1
ATOM 715 N N . VAL A 1 94 ? 12.569 -2.154 0.640 1.00 88.56 94 VAL A N 1
ATOM 716 C CA . VAL A 1 94 ? 13.394 -3.317 1.009 1.00 88.56 94 VAL A CA 1
ATOM 717 C C . VAL A 1 94 ? 13.659 -3.358 2.517 1.00 88.56 94 VAL A C 1
ATOM 719 O O . VAL A 1 94 ? 13.521 -4.412 3.135 1.00 88.56 94 VAL A O 1
ATOM 722 N N . ASP A 1 95 ? 13.954 -2.216 3.144 1.00 88.00 95 ASP A N 1
ATOM 723 C CA . ASP A 1 95 ? 14.167 -2.112 4.596 1.00 88.00 95 ASP A CA 1
ATOM 724 C C . ASP A 1 95 ? 12.918 -2.499 5.408 1.00 88.00 95 ASP A C 1
ATOM 726 O O . ASP A 1 95 ? 13.022 -2.952 6.551 1.00 88.00 95 ASP A O 1
ATOM 730 N N . GLN A 1 96 ? 11.729 -2.340 4.821 1.00 87.06 96 GLN A N 1
ATOM 731 C CA . GLN A 1 96 ? 10.457 -2.762 5.410 1.00 87.06 96 GLN A CA 1
ATOM 732 C C . GLN A 1 96 ? 10.106 -4.228 5.112 1.00 87.06 96 GLN A C 1
ATOM 734 O O . GLN A 1 96 ? 9.090 -4.719 5.606 1.00 87.06 96 GLN A O 1
ATOM 739 N N . GLY A 1 97 ? 10.958 -4.940 4.368 1.00 87.50 97 GLY A N 1
ATOM 740 C CA . GLY A 1 97 ? 10.771 -6.344 4.014 1.00 87.50 97 GLY A CA 1
ATOM 741 C C . GLY A 1 97 ? 9.684 -6.571 2.967 1.00 87.50 97 GLY A C 1
ATOM 742 O O . GLY A 1 97 ? 9.057 -7.626 2.982 1.00 87.50 97 GLY A O 1
ATOM 743 N N . LEU A 1 98 ? 9.428 -5.578 2.110 1.00 89.81 98 LEU A N 1
ATOM 744 C CA . LEU A 1 98 ? 8.478 -5.697 1.007 1.00 89.81 98 LEU A CA 1
ATOM 745 C C . LEU A 1 98 ? 9.126 -6.379 -0.193 1.00 89.81 98 LEU A C 1
ATOM 747 O O . LEU A 1 98 ? 10.284 -6.109 -0.516 1.00 89.81 98 LEU A O 1
ATOM 751 N N . GLU A 1 99 ? 8.342 -7.186 -0.902 1.00 90.69 99 GLU A N 1
ATOM 752 C CA . GLU A 1 99 ? 8.742 -7.707 -2.208 1.00 90.69 99 GLU A CA 1
ATOM 753 C C . GLU A 1 99 ? 8.652 -6.588 -3.251 1.00 90.69 99 GLU A C 1
ATOM 755 O O . GLU A 1 99 ? 7.591 -5.989 -3.448 1.00 90.69 99 GLU A O 1
ATOM 760 N N . VAL A 1 100 ? 9.767 -6.273 -3.911 1.00 91.19 100 VAL A N 1
ATOM 761 C CA . VAL A 1 100 ? 9.835 -5.177 -4.884 1.00 91.19 100 VAL A CA 1
ATOM 762 C C . VAL A 1 100 ? 9.913 -5.745 -6.295 1.00 91.19 100 VAL A C 1
ATOM 764 O O . VAL A 1 100 ? 10.882 -6.409 -6.649 1.00 91.19 100 VAL A O 1
ATOM 767 N N . MET A 1 101 ? 8.907 -5.443 -7.115 1.00 91.31 101 MET A N 1
ATOM 768 C CA . MET A 1 101 ? 8.879 -5.805 -8.532 1.00 91.31 101 MET A CA 1
ATOM 769 C C . MET A 1 101 ? 9.253 -4.599 -9.392 1.00 91.31 101 MET A C 1
ATOM 771 O O . MET A 1 101 ? 8.574 -3.571 -9.356 1.00 91.31 101 MET A O 1
ATOM 775 N N . ALA A 1 102 ? 10.297 -4.739 -10.207 1.00 92.06 102 ALA A N 1
ATOM 776 C CA . ALA A 1 102 ? 10.665 -3.741 -11.202 1.00 92.06 102 ALA A CA 1
ATOM 777 C C . ALA A 1 102 ? 9.720 -3.779 -12.415 1.00 92.06 102 ALA A C 1
ATOM 779 O O . ALA A 1 102 ? 9.377 -4.846 -12.923 1.00 92.06 102 ALA A O 1
ATOM 780 N N . VAL A 1 103 ? 9.318 -2.604 -12.900 1.00 92.00 103 VAL A N 1
ATOM 781 C CA . VAL A 1 103 ? 8.434 -2.436 -14.059 1.00 92.00 103 VAL A CA 1
ATOM 782 C C . VAL A 1 103 ? 8.997 -1.349 -14.966 1.00 92.00 103 VAL A C 1
ATOM 784 O O . VAL A 1 103 ? 9.229 -0.224 -14.527 1.00 92.00 103 VAL A O 1
ATOM 787 N N . LEU A 1 104 ? 9.170 -1.660 -16.249 1.00 92.19 104 LEU A N 1
ATOM 788 C CA . LEU A 1 104 ? 9.686 -0.715 -17.239 1.00 92.19 104 LEU A CA 1
ATOM 789 C C . LEU A 1 104 ? 8.526 -0.018 -17.945 1.00 92.19 104 LEU A C 1
ATOM 791 O O . LEU A 1 104 ? 7.776 -0.656 -18.682 1.00 92.19 104 LEU A O 1
ATOM 795 N N . ASN A 1 105 ? 8.380 1.289 -17.743 1.00 90.81 105 ASN A N 1
ATOM 796 C CA . ASN A 1 105 ? 7.311 2.094 -18.331 1.00 90.81 105 ASN A CA 1
ATOM 797 C C . ASN A 1 105 ? 7.791 2.902 -19.553 1.00 90.81 105 ASN A C 1
ATOM 799 O O . ASN A 1 105 ? 8.984 3.103 -19.755 1.00 90.81 105 ASN A O 1
ATOM 803 N N . LYS A 1 106 ? 6.843 3.425 -20.341 1.00 88.94 106 LYS A N 1
ATOM 804 C CA . LYS A 1 106 ? 7.051 4.279 -21.531 1.00 88.94 106 LYS A CA 1
ATOM 805 C C . LYS A 1 106 ? 7.775 3.604 -22.701 1.00 88.94 106 LYS A C 1
ATOM 807 O O . LYS A 1 106 ? 8.442 4.270 -23.491 1.00 88.94 106 LYS A O 1
ATOM 812 N N . ILE A 1 107 ? 7.575 2.297 -22.880 1.00 87.81 107 ILE A N 1
ATOM 813 C CA . ILE A 1 107 ? 8.145 1.531 -24.007 1.00 87.81 107 ILE A CA 1
ATOM 814 C C . ILE A 1 107 ? 7.634 1.954 -25.395 1.00 87.81 107 ILE A C 1
ATOM 816 O O . ILE A 1 107 ? 8.116 1.460 -26.407 1.00 87.81 107 ILE A O 1
ATOM 820 N N . ASP A 1 108 ? 6.634 2.836 -25.455 1.00 86.69 108 ASP A N 1
ATOM 821 C CA . ASP A 1 108 ? 6.108 3.404 -26.697 1.00 86.69 108 ASP A CA 1
ATOM 822 C C . ASP A 1 108 ? 7.035 4.451 -27.333 1.00 86.69 108 ASP A C 1
ATOM 824 O O . ASP A 1 108 ? 6.855 4.801 -28.501 1.00 86.69 108 ASP A O 1
ATOM 828 N N . LEU A 1 109 ? 8.020 4.964 -26.591 1.00 85.62 109 LEU A N 1
ATOM 829 C CA . LEU A 1 109 ? 8.941 5.971 -27.103 1.00 85.62 109 LEU A CA 1
ATOM 830 C C . LEU A 1 109 ? 10.017 5.335 -28.010 1.00 85.62 109 LEU A C 1
ATOM 832 O O . LEU A 1 109 ? 10.565 4.285 -27.686 1.00 85.62 109 LEU A O 1
ATOM 836 N N . PRO A 1 110 ? 10.381 5.978 -29.137 1.00 78.75 110 PRO A N 1
ATOM 837 C CA . PRO A 1 110 ? 11.315 5.406 -30.113 1.00 78.75 110 PRO A CA 1
ATOM 838 C C . PRO A 1 110 ? 12.772 5.350 -29.625 1.00 78.75 110 PRO A C 1
ATOM 840 O O . PRO A 1 110 ? 13.579 4.641 -30.215 1.00 78.75 110 PRO A O 1
ATOM 843 N N . GLN A 1 111 ? 13.113 6.095 -28.570 1.00 79.88 111 GLN A N 1
ATOM 844 C CA . GLN A 1 111 ? 14.456 6.164 -27.978 1.00 79.88 111 GLN A CA 1
ATOM 845 C C . GLN A 1 111 ? 14.623 5.277 -26.730 1.00 79.88 111 GLN A C 1
ATOM 847 O O . GLN A 1 111 ? 15.381 5.620 -25.827 1.00 79.88 111 GLN A O 1
ATOM 852 N N . VAL A 1 112 ? 13.854 4.194 -26.622 1.00 86.00 112 VAL A N 1
ATOM 853 C CA . VAL A 1 112 ? 13.854 3.327 -25.437 1.00 86.00 112 VAL A CA 1
ATOM 854 C C . VAL A 1 112 ? 14.885 2.214 -25.594 1.00 86.00 112 VAL A C 1
ATOM 856 O O . VAL A 1 112 ? 14.903 1.517 -26.606 1.00 86.00 112 VAL A O 1
ATOM 859 N N . GLU A 1 113 ? 15.706 2.023 -24.562 1.00 86.25 113 GLU A N 1
ATOM 860 C CA . GLU A 1 113 ? 16.714 0.960 -24.475 1.00 86.25 113 GLU A CA 1
ATOM 861 C C . GLU A 1 113 ? 16.460 0.117 -23.211 1.00 86.25 113 GLU A C 1
ATOM 863 O O . GLU A 1 113 ? 17.121 0.321 -22.188 1.00 86.25 113 GLU A O 1
ATOM 868 N N . PRO A 1 114 ? 15.488 -0.820 -23.239 1.00 87.19 114 PRO A N 1
ATOM 869 C CA . PRO A 1 114 ? 15.080 -1.579 -22.057 1.00 87.19 114 PRO A CA 1
ATOM 870 C C . PRO A 1 114 ? 16.233 -2.363 -21.437 1.00 87.19 114 PRO A C 1
ATOM 872 O O . PRO A 1 114 ? 16.376 -2.388 -20.222 1.00 87.19 114 PRO A O 1
ATOM 875 N N . GLU A 1 115 ? 17.081 -2.973 -22.265 1.00 89.81 115 GLU A N 1
ATOM 876 C CA . GLU A 1 115 ? 18.188 -3.817 -21.814 1.00 89.81 115 GLU A CA 1
ATOM 877 C C . GLU A 1 115 ? 19.232 -3.020 -21.020 1.00 89.81 115 GLU A C 1
ATOM 879 O O . GLU A 1 115 ? 19.769 -3.522 -20.035 1.00 89.81 115 GLU A O 1
ATOM 884 N N . ARG A 1 116 ? 19.471 -1.757 -21.399 1.00 91.50 116 ARG A N 1
ATOM 885 C CA . ARG A 1 116 ? 20.352 -0.849 -20.653 1.00 91.50 116 ARG A CA 1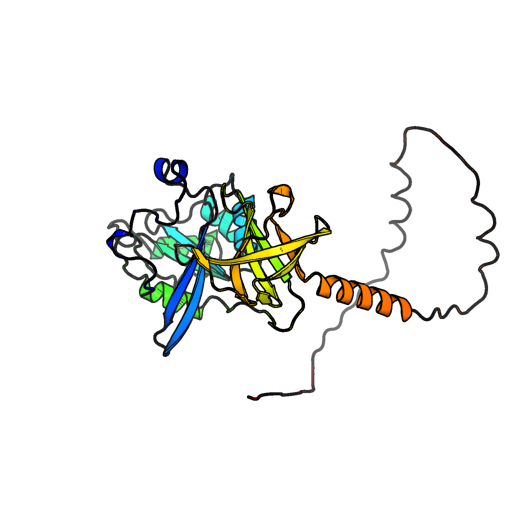
ATOM 886 C C . ARG A 1 116 ? 19.765 -0.523 -19.278 1.00 91.50 116 ARG A C 1
ATOM 888 O O . ARG A 1 116 ? 20.493 -0.515 -18.294 1.00 91.50 116 ARG A O 1
ATOM 895 N N . VAL A 1 117 ? 18.458 -0.258 -19.212 1.00 90.62 117 VAL A N 1
ATOM 896 C CA . VAL A 1 117 ? 17.770 0.094 -17.959 1.00 90.62 117 VAL A CA 1
ATOM 897 C C . VAL A 1 117 ? 17.659 -1.108 -17.018 1.00 90.62 117 VAL A C 1
ATOM 899 O O . VAL A 1 117 ? 17.799 -0.938 -15.814 1.00 90.62 117 VAL A O 1
ATOM 902 N N . ILE A 1 118 ? 17.480 -2.324 -17.544 1.00 91.44 118 ILE A N 1
ATOM 903 C CA . ILE A 1 118 ? 17.517 -3.565 -16.749 1.00 91.44 118 ILE A CA 1
ATOM 904 C C . ILE A 1 118 ? 18.867 -3.704 -16.042 1.00 91.44 118 ILE A C 1
ATOM 906 O O . ILE A 1 118 ? 18.901 -3.871 -14.826 1.00 91.44 118 ILE A O 1
ATOM 910 N N . GLN A 1 119 ? 19.968 -3.548 -16.785 1.00 91.31 119 GLN A N 1
ATOM 911 C CA . GLN A 1 119 ? 21.317 -3.582 -16.210 1.00 91.31 119 GLN A CA 1
ATOM 912 C C . GLN A 1 119 ? 21.506 -2.493 -15.151 1.00 91.31 119 GLN A C 1
ATOM 914 O O . GLN A 1 119 ? 22.077 -2.739 -14.097 1.00 91.31 119 GLN A O 1
ATOM 919 N N . GLU A 1 120 ? 20.979 -1.295 -15.397 1.00 90.38 120 GLU A N 1
ATOM 920 C CA . GLU A 1 120 ? 21.053 -0.181 -14.452 1.00 90.38 120 GLU A CA 1
ATOM 921 C C . GLU A 1 120 ? 20.300 -0.470 -13.139 1.00 90.38 120 GLU A C 1
ATOM 923 O O . GLU A 1 120 ? 20.793 -0.144 -12.059 1.00 90.38 120 GLU A O 1
ATOM 928 N N . ILE A 1 121 ? 19.133 -1.119 -13.211 1.00 90.31 121 ILE A N 1
ATOM 929 C CA . ILE A 1 121 ? 18.372 -1.553 -12.030 1.00 90.31 121 ILE A CA 1
ATOM 930 C C . ILE A 1 121 ? 19.157 -2.613 -11.247 1.00 90.31 121 ILE A C 1
ATOM 932 O O . ILE A 1 121 ? 19.279 -2.501 -10.026 1.00 90.31 121 ILE A O 1
ATOM 936 N N . GLU A 1 122 ? 19.735 -3.602 -11.926 1.00 90.62 122 GLU A N 1
ATOM 937 C CA . GLU A 1 122 ? 20.532 -4.654 -11.285 1.00 90.62 122 GLU A CA 1
ATOM 938 C C . GLU A 1 122 ? 21.802 -4.102 -10.626 1.00 90.62 122 GLU A C 1
ATOM 940 O O . GLU A 1 122 ? 22.091 -4.429 -9.476 1.00 90.62 122 GLU A O 1
ATOM 945 N N . ASP A 1 123 ? 22.528 -3.221 -11.314 1.00 89.56 123 ASP A N 1
ATOM 946 C CA . ASP A 1 123 ? 23.803 -2.680 -10.838 1.00 89.56 123 ASP A CA 1
ATOM 947 C C . ASP A 1 123 ? 23.628 -1.669 -9.694 1.00 89.56 123 ASP A C 1
ATOM 949 O O . ASP A 1 123 ? 24.436 -1.635 -8.760 1.00 89.56 123 ASP A O 1
ATOM 953 N N . ILE A 1 124 ? 22.600 -0.814 -9.763 1.00 88.38 124 ILE A N 1
ATOM 954 C CA . ILE A 1 124 ? 22.395 0.272 -8.790 1.00 88.38 124 ILE A CA 1
ATOM 955 C C . ILE A 1 124 ? 21.522 -0.186 -7.625 1.00 88.38 124 ILE A C 1
ATOM 957 O O . ILE A 1 124 ? 21.840 0.085 -6.465 1.00 88.38 124 ILE A O 1
ATOM 961 N N . ILE A 1 125 ? 20.398 -0.835 -7.924 1.00 86.62 125 ILE A N 1
ATOM 962 C CA . ILE A 1 125 ? 19.382 -1.174 -6.924 1.00 86.62 125 ILE A CA 1
ATOM 963 C C . ILE A 1 125 ? 19.630 -2.575 -6.360 1.00 86.62 125 ILE A C 1
ATOM 965 O O . ILE A 1 125 ? 19.423 -2.793 -5.165 1.00 86.62 125 ILE A O 1
ATOM 969 N N . GLY A 1 126 ? 20.129 -3.503 -7.182 1.00 86.00 126 GLY A N 1
ATOM 970 C CA . GLY A 1 126 ? 20.410 -4.878 -6.763 1.00 86.00 126 GLY A CA 1
ATOM 971 C C . GLY A 1 126 ? 19.187 -5.795 -6.792 1.00 86.00 126 GLY A C 1
ATOM 972 O O . GLY A 1 126 ? 19.137 -6.757 -6.026 1.00 86.00 126 GLY A O 1
ATOM 973 N N . ILE A 1 127 ? 18.197 -5.488 -7.635 1.00 85.25 127 ILE A N 1
ATOM 974 C CA . ILE A 1 127 ? 16.993 -6.304 -7.847 1.00 85.25 127 ILE A CA 1
ATOM 975 C C . ILE A 1 127 ? 17.077 -6.953 -9.227 1.00 85.25 127 ILE A C 1
ATOM 977 O O . ILE A 1 127 ? 17.450 -6.282 -10.186 1.00 85.25 127 ILE A O 1
ATOM 981 N N . ASP A 1 128 ? 16.703 -8.232 -9.318 1.00 86.62 128 ASP A N 1
ATOM 982 C CA . ASP A 1 128 ? 16.594 -8.949 -10.591 1.00 86.62 128 ASP A CA 1
ATOM 983 C C . ASP A 1 128 ? 15.495 -8.316 -11.455 1.00 86.62 128 ASP A C 1
ATOM 985 O O . ASP A 1 128 ? 14.325 -8.258 -11.063 1.00 86.62 128 ASP A O 1
ATOM 989 N N . ALA A 1 129 ? 15.893 -7.797 -12.614 1.00 86.38 129 ALA A N 1
ATOM 990 C CA . ALA A 1 129 ? 15.012 -7.089 -13.531 1.00 86.38 129 ALA A CA 1
ATOM 991 C C . ALA A 1 129 ? 14.960 -7.744 -14.919 1.00 86.38 129 ALA A C 1
ATOM 993 O O . ALA A 1 129 ? 14.349 -7.177 -15.829 1.00 86.38 129 ALA A O 1
ATOM 994 N N . VAL A 1 130 ? 15.556 -8.931 -15.102 1.00 84.88 130 VAL A N 1
ATOM 995 C CA . VAL A 1 130 ? 15.602 -9.620 -16.405 1.00 84.88 130 VAL A CA 1
ATOM 996 C C . VAL A 1 130 ? 14.197 -9.855 -16.962 1.00 84.88 130 VAL A C 1
ATOM 998 O O . VAL A 1 130 ? 13.934 -9.574 -18.135 1.00 84.88 130 VAL A O 1
ATOM 1001 N N . ASP A 1 131 ? 13.283 -10.297 -16.099 1.00 84.12 131 ASP A N 1
ATOM 1002 C CA . ASP A 1 131 ? 11.893 -10.606 -16.442 1.00 84.12 131 ASP A CA 1
ATOM 1003 C C . ASP A 1 131 ? 10.924 -9.445 -16.137 1.00 84.12 131 ASP A C 1
ATOM 1005 O O . ASP A 1 131 ? 9.705 -9.633 -16.097 1.00 84.12 131 ASP A O 1
ATOM 1009 N N . ALA A 1 132 ? 11.441 -8.223 -15.946 1.00 87.69 132 ALA A N 1
ATOM 1010 C CA . ALA A 1 132 ? 10.626 -7.056 -15.615 1.00 87.69 132 ALA A CA 1
ATOM 1011 C C . ALA A 1 132 ? 9.549 -6.788 -16.691 1.00 87.69 132 ALA A C 1
ATOM 1013 O O . ALA A 1 132 ? 9.875 -6.623 -17.879 1.00 87.69 132 ALA A O 1
ATOM 1014 N N . PRO A 1 133 ? 8.258 -6.680 -16.310 1.00 89.69 133 PRO A N 1
ATOM 1015 C CA . PRO A 1 133 ? 7.192 -6.361 -17.246 1.00 89.69 133 PRO A CA 1
ATOM 1016 C C . PRO A 1 133 ? 7.447 -5.036 -17.969 1.00 89.69 133 PRO A C 1
ATOM 1018 O O . PRO A 1 133 ? 7.686 -3.990 -17.361 1.00 89.69 133 PRO A O 1
ATOM 1021 N N . ARG A 1 134 ? 7.363 -5.088 -19.299 1.00 92.12 134 ARG A N 1
ATOM 1022 C CA . ARG A 1 134 ? 7.508 -3.937 -20.195 1.00 92.12 134 ARG A CA 1
ATOM 1023 C C . ARG A 1 134 ? 6.125 -3.376 -20.496 1.00 92.12 134 ARG A C 1
ATOM 1025 O O . ARG A 1 134 ? 5.327 -4.036 -21.165 1.00 92.12 134 ARG A O 1
ATOM 1032 N N . VAL A 1 135 ? 5.844 -2.168 -20.018 1.00 91.81 135 VAL A N 1
ATOM 1033 C CA . VAL A 1 135 ? 4.519 -1.548 -20.103 1.00 91.81 135 VAL A CA 1
ATOM 1034 C C . VAL A 1 135 ? 4.560 -0.146 -20.702 1.00 91.81 135 VAL A C 1
ATOM 1036 O O . VAL A 1 135 ? 5.549 0.582 -20.630 1.00 91.81 135 VAL A O 1
ATOM 1039 N N . SER A 1 136 ? 3.447 0.262 -21.299 1.00 88.50 136 SER A N 1
ATOM 1040 C CA . SER A 1 136 ? 3.201 1.651 -21.679 1.00 88.50 136 SER A CA 1
ATOM 1041 C C . SER A 1 136 ? 1.889 2.090 -21.053 1.00 88.50 136 SER A C 1
ATOM 1043 O O . SER A 1 136 ? 0.812 1.757 -21.544 1.00 88.50 136 SER A O 1
ATOM 1045 N N . ALA A 1 137 ? 1.975 2.882 -19.984 1.00 83.75 137 ALA A N 1
ATOM 1046 C CA . ALA A 1 137 ? 0.797 3.437 -19.316 1.00 83.75 137 ALA A CA 1
ATOM 1047 C C . ALA A 1 137 ? -0.055 4.329 -20.243 1.00 83.75 137 ALA A C 1
ATOM 1049 O O . ALA A 1 137 ? -1.253 4.481 -20.028 1.00 83.75 137 ALA A O 1
ATOM 1050 N N . LYS A 1 138 ? 0.545 4.899 -21.299 1.00 81.50 138 LYS A N 1
ATOM 1051 C CA . LYS A 1 138 ? -0.144 5.760 -22.270 1.00 81.50 138 LYS A CA 1
ATOM 1052 C C . LYS A 1 138 ? -0.999 4.975 -23.263 1.00 81.50 138 LYS A C 1
ATOM 1054 O O . LYS A 1 138 ? -2.085 5.421 -23.619 1.00 81.50 138 LYS A O 1
ATOM 1059 N N . SER A 1 139 ? -0.487 3.847 -23.751 1.00 81.31 139 SER A N 1
ATOM 1060 C CA . SER A 1 139 ? -1.189 3.004 -24.731 1.00 81.31 139 SER A CA 1
ATOM 1061 C C . SER A 1 139 ? -1.954 1.844 -24.089 1.00 81.31 139 SER A C 1
ATOM 1063 O O . SER A 1 139 ? -2.773 1.216 -24.753 1.00 81.31 139 SER A O 1
ATOM 1065 N N . GLY A 1 140 ? -1.682 1.548 -22.815 1.00 82.75 140 GLY A N 1
ATOM 1066 C CA . GLY A 1 140 ? -2.183 0.370 -22.109 1.00 82.75 140 GLY A CA 1
ATOM 1067 C C . GLY A 1 140 ? -1.441 -0.924 -22.464 1.00 82.75 140 GLY A C 1
ATOM 1068 O O . GLY A 1 140 ? -1.796 -1.988 -21.961 1.00 82.75 140 GLY A O 1
ATOM 1069 N N . LEU A 1 141 ? -0.408 -0.867 -23.314 1.00 87.06 141 LEU A N 1
ATOM 1070 C CA . LEU A 1 141 ? 0.343 -2.049 -23.731 1.00 87.06 141 LEU A CA 1
ATOM 1071 C C . LEU A 1 141 ? 1.038 -2.702 -22.528 1.00 87.06 141 LEU A C 1
ATOM 1073 O O . LEU A 1 141 ? 1.747 -2.031 -21.781 1.00 87.06 141 LEU A O 1
ATOM 1077 N N . GLY A 1 142 ? 0.861 -4.016 -22.368 1.00 85.88 142 GLY A N 1
ATOM 1078 C CA . GLY A 1 142 ? 1.563 -4.821 -21.361 1.00 85.88 142 GLY A CA 1
ATOM 1079 C C . GLY A 1 142 ? 0.975 -4.775 -19.947 1.00 85.88 142 GLY A C 1
ATOM 1080 O O . GLY A 1 142 ? 1.413 -5.553 -19.105 1.00 85.88 142 GLY A O 1
ATOM 1081 N N . VAL A 1 143 ? -0.037 -3.938 -19.687 1.00 87.81 143 VAL A N 1
ATOM 1082 C CA . VAL A 1 143 ? -0.677 -3.828 -18.360 1.00 87.81 143 VAL A CA 1
ATOM 1083 C C . VAL A 1 143 ? -1.328 -5.146 -17.932 1.00 87.81 143 VAL A C 1
ATOM 1085 O O . VAL A 1 143 ? -1.251 -5.518 -16.768 1.00 87.81 143 VAL A O 1
ATOM 1088 N N . ASP A 1 144 ? -1.899 -5.892 -18.874 1.00 86.88 144 ASP A N 1
ATOM 1089 C CA . ASP A 1 144 ? -2.512 -7.198 -18.612 1.00 86.88 144 ASP A CA 1
ATOM 1090 C C . ASP A 1 144 ? -1.498 -8.192 -18.032 1.00 86.88 144 ASP A C 1
ATOM 1092 O O . ASP A 1 144 ? -1.731 -8.785 -16.983 1.00 86.88 144 ASP A O 1
ATOM 1096 N N . LYS A 1 145 ? -0.325 -8.284 -18.668 1.00 87.94 145 LYS A N 1
ATOM 1097 C CA . LYS A 1 145 ? 0.779 -9.138 -18.215 1.00 87.94 145 LYS A CA 1
ATOM 1098 C C . LYS A 1 145 ? 1.376 -8.660 -16.897 1.00 87.94 145 LYS A C 1
ATOM 1100 O O . LYS A 1 145 ? 1.817 -9.477 -16.102 1.00 87.94 145 LYS A O 1
ATOM 1105 N N . LEU A 1 146 ? 1.401 -7.345 -16.670 1.00 90.25 146 LEU A N 1
ATOM 1106 C CA . LEU A 1 146 ? 1.825 -6.781 -15.392 1.00 90.25 146 LEU A CA 1
ATOM 1107 C C . LEU A 1 146 ? 0.889 -7.224 -14.262 1.00 90.25 146 LEU A C 1
ATOM 1109 O O . LEU A 1 146 ? 1.376 -7.578 -13.198 1.00 90.25 146 LEU A O 1
ATOM 1113 N N . LEU A 1 147 ? -0.430 -7.229 -14.480 1.00 89.00 147 LEU A N 1
ATOM 1114 C CA . LEU A 1 147 ? -1.389 -7.689 -13.470 1.00 89.00 147 LEU A CA 1
ATOM 1115 C C . LEU A 1 147 ? -1.243 -9.187 -13.177 1.00 89.00 147 LEU A C 1
ATOM 1117 O O . LEU A 1 147 ? -1.303 -9.573 -12.014 1.00 89.00 147 LEU A O 1
ATOM 1121 N N . GLU A 1 148 ? -1.015 -10.009 -14.204 1.00 89.88 148 GLU A N 1
ATOM 1122 C CA . GLU A 1 148 ? -0.716 -11.440 -14.040 1.00 89.88 148 GLU A CA 1
ATOM 1123 C C . GLU A 1 148 ? 0.566 -11.640 -13.215 1.00 89.88 148 GLU A C 1
ATOM 1125 O O . GLU A 1 148 ? 0.534 -12.283 -12.167 1.00 89.88 148 GLU A O 1
ATOM 1130 N N . ALA A 1 149 ? 1.667 -10.996 -13.618 1.00 90.12 149 ALA A N 1
ATOM 1131 C CA . ALA A 1 149 ? 2.943 -11.076 -12.907 1.00 90.12 149 ALA A CA 1
ATOM 1132 C C . ALA A 1 149 ? 2.831 -10.586 -11.455 1.00 90.12 149 ALA A C 1
ATOM 1134 O O . ALA A 1 149 ? 3.414 -11.181 -10.553 1.00 90.12 149 ALA A O 1
ATOM 1135 N N . LEU A 1 150 ? 2.057 -9.524 -11.210 1.00 90.56 150 LEU A N 1
ATOM 1136 C CA . LEU A 1 150 ? 1.842 -8.966 -9.876 1.00 90.56 150 LEU A CA 1
ATOM 1137 C C . LEU A 1 150 ? 1.204 -9.992 -8.936 1.00 90.56 150 LEU A C 1
ATOM 1139 O O . LEU A 1 150 ? 1.664 -10.135 -7.805 1.00 90.56 150 LEU A O 1
ATOM 1143 N N . VAL A 1 151 ? 0.174 -10.705 -9.401 1.00 89.62 151 VAL A N 1
ATOM 1144 C CA . VAL A 1 151 ? -0.519 -11.736 -8.610 1.00 89.62 151 VAL A CA 1
ATOM 1145 C C . VAL A 1 151 ? 0.395 -12.929 -8.314 1.00 89.62 151 VAL A C 1
ATOM 1147 O O . VAL A 1 151 ? 0.299 -13.510 -7.236 1.00 89.62 151 VAL A O 1
ATOM 1150 N N . GLU A 1 152 ? 1.282 -13.292 -9.242 1.00 89.06 152 GLU A N 1
ATOM 1151 C CA . GLU A 1 152 ? 2.218 -14.409 -9.059 1.00 89.06 152 GLU A CA 1
ATOM 1152 C C . GLU A 1 152 ? 3.411 -14.057 -8.157 1.00 89.06 152 GLU A C 1
ATOM 1154 O O . GLU A 1 152 ? 3.905 -14.918 -7.427 1.00 89.06 152 GLU A O 1
ATOM 1159 N N . PHE A 1 153 ? 3.874 -12.807 -8.199 1.00 89.75 153 PHE A N 1
ATOM 1160 C CA . PHE A 1 153 ? 5.080 -12.368 -7.500 1.00 89.75 153 PHE A CA 1
ATOM 1161 C C . PHE A 1 153 ? 4.812 -11.851 -6.084 1.00 89.75 153 PHE A C 1
ATOM 1163 O O . PHE A 1 153 ? 5.569 -12.163 -5.166 1.00 89.75 153 PHE A O 1
ATOM 1170 N N . ILE A 1 154 ? 3.757 -11.051 -5.884 1.00 89.31 154 ILE A N 1
ATOM 1171 C CA . ILE A 1 154 ? 3.473 -10.446 -4.576 1.00 89.31 154 ILE A CA 1
ATOM 1172 C C . ILE A 1 154 ? 2.703 -11.448 -3.706 1.00 89.31 154 ILE A C 1
ATOM 1174 O O . ILE A 1 154 ? 1.629 -11.910 -4.101 1.00 89.31 154 ILE A O 1
ATOM 1178 N N . PRO A 1 155 ? 3.191 -11.770 -2.493 1.00 88.88 155 PRO A N 1
ATOM 1179 C CA . PRO A 1 155 ? 2.501 -12.700 -1.615 1.00 88.88 155 PRO A CA 1
ATOM 1180 C C . PRO A 1 155 ? 1.175 -12.118 -1.118 1.00 88.88 155 PRO A C 1
ATOM 1182 O O . PRO A 1 155 ? 1.052 -10.929 -0.819 1.00 88.88 155 PRO A O 1
ATOM 1185 N N . ALA A 1 156 ? 0.181 -12.991 -0.964 1.00 88.81 156 ALA A N 1
ATOM 1186 C CA . ALA A 1 156 ? -1.087 -12.621 -0.353 1.00 88.81 156 ALA A CA 1
ATOM 1187 C C . ALA A 1 156 ? -0.890 -12.160 1.106 1.00 88.81 156 ALA A C 1
ATOM 1189 O O . ALA A 1 156 ? -0.027 -12.690 1.819 1.00 88.81 156 ALA A O 1
ATOM 1190 N N . PRO A 1 157 ? -1.719 -11.220 1.590 1.00 87.62 157 PRO A N 1
ATOM 1191 C CA . PRO A 1 157 ? -1.621 -10.744 2.957 1.00 87.62 157 PRO A CA 1
ATOM 1192 C C . PRO A 1 157 ? -1.901 -11.853 3.964 1.00 87.62 157 PRO A C 1
ATOM 1194 O O . PRO A 1 157 ? -2.806 -12.672 3.799 1.00 87.62 157 PRO A O 1
ATOM 1197 N N . THR A 1 158 ? -1.127 -11.853 5.045 1.00 85.12 158 THR A N 1
ATOM 1198 C CA . THR A 1 158 ? -1.308 -12.795 6.151 1.00 85.12 158 THR A CA 1
ATOM 1199 C C . THR A 1 158 ? -2.167 -12.162 7.238 1.00 85.12 158 THR A C 1
ATOM 1201 O O . THR A 1 158 ? -1.970 -11.008 7.610 1.00 85.12 158 THR A O 1
ATOM 1204 N N . GLY A 1 159 ? -3.134 -12.916 7.755 1.00 84.06 159 GLY A N 1
ATOM 1205 C CA . GLY A 1 159 ? -4.006 -12.437 8.819 1.00 84.06 159 GLY A CA 1
ATOM 1206 C C . GLY A 1 159 ? -5.056 -13.467 9.204 1.00 84.06 159 GLY A C 1
ATOM 1207 O O . GLY A 1 159 ? -5.603 -14.164 8.350 1.00 84.06 159 GLY A O 1
ATOM 1208 N N . ASP A 1 160 ? -5.334 -13.570 10.502 1.00 87.81 160 ASP A N 1
ATOM 1209 C CA . ASP A 1 160 ? -6.414 -14.405 11.025 1.00 87.81 160 ASP A CA 1
ATOM 1210 C C . ASP A 1 160 ? -7.652 -13.540 11.287 1.00 87.81 160 ASP A C 1
ATOM 1212 O O . ASP A 1 160 ? -7.581 -12.502 11.948 1.00 87.81 160 ASP A O 1
ATOM 1216 N N . ARG A 1 161 ? -8.802 -13.974 10.767 1.00 88.69 161 ARG A N 1
ATOM 1217 C CA . ARG A 1 161 ? -10.092 -13.288 10.908 1.00 88.69 161 ARG A CA 1
ATOM 1218 C C . ARG A 1 161 ? -10.688 -13.449 12.306 1.00 88.69 161 ARG A C 1
ATOM 1220 O O . ARG A 1 161 ? -11.480 -12.603 12.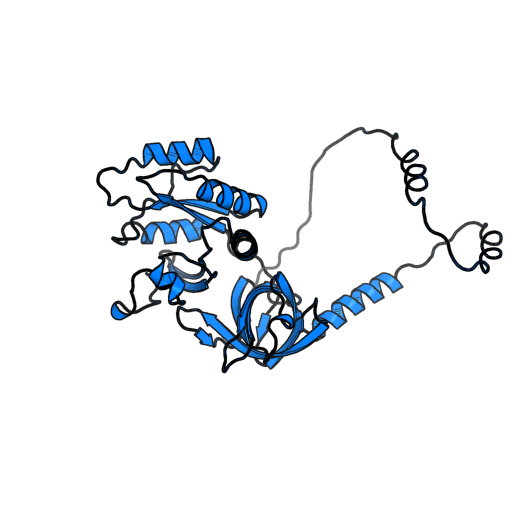724 1.00 88.69 161 ARG A O 1
ATOM 1227 N N . GLU A 1 162 ? -10.329 -14.514 13.022 1.00 85.31 162 GLU A N 1
ATOM 1228 C CA . GLU A 1 162 ? -10.805 -14.778 14.386 1.00 85.31 162 GLU A CA 1
ATOM 1229 C C . GLU A 1 162 ? -9.937 -14.112 15.457 1.00 85.31 162 GLU A C 1
ATOM 1231 O O . GLU A 1 162 ? -10.348 -13.983 16.617 1.00 85.31 162 GLU A O 1
ATOM 1236 N N . ALA A 1 163 ? -8.744 -13.657 15.075 1.00 88.06 163 ALA A N 1
ATOM 1237 C CA . ALA A 1 163 ? -7.837 -12.987 15.981 1.00 88.06 163 ALA A CA 1
ATOM 1238 C C . ALA A 1 163 ? -8.403 -11.643 16.494 1.00 88.06 163 ALA A C 1
ATOM 1240 O O . ALA A 1 163 ? -9.261 -11.006 15.873 1.00 88.06 163 ALA A O 1
ATOM 1241 N N . PRO A 1 164 ? -7.919 -11.185 17.663 1.00 88.75 164 PRO A N 1
ATOM 1242 C CA . PRO A 1 164 ? -8.039 -9.805 18.114 1.00 88.75 164 PRO A CA 1
ATOM 1243 C C . PRO A 1 164 ? -7.879 -8.776 16.989 1.00 88.75 164 PRO A C 1
ATOM 1245 O O . PRO A 1 164 ? -6.861 -8.774 16.311 1.00 88.75 164 PRO A O 1
ATOM 1248 N N . LEU A 1 165 ? -8.839 -7.853 16.844 1.00 92.00 165 LEU A N 1
ATOM 1249 C CA . LEU A 1 165 ? -8.729 -6.787 15.844 1.00 92.00 165 LEU A CA 1
ATOM 1250 C C . LEU A 1 165 ? -7.430 -5.990 16.019 1.00 92.00 165 LEU A C 1
ATOM 1252 O O . LEU A 1 165 ? -7.207 -5.384 17.073 1.00 92.00 165 LEU A O 1
ATOM 1256 N N . GLN A 1 166 ? -6.641 -5.948 14.951 1.00 91.31 166 GLN A N 1
ATOM 1257 C CA . GLN A 1 166 ? -5.497 -5.066 14.790 1.00 91.31 166 GLN A CA 1
ATOM 1258 C C . GLN A 1 166 ? -5.605 -4.386 13.429 1.00 91.31 166 GLN A C 1
ATOM 1260 O O . GLN A 1 166 ? -5.348 -5.003 12.395 1.00 91.31 166 GLN A O 1
ATOM 1265 N N . ALA A 1 167 ? -5.980 -3.110 13.435 1.00 92.19 167 ALA A N 1
ATOM 1266 C CA . ALA A 1 167 ? -5.998 -2.293 12.230 1.00 92.19 167 ALA A CA 1
ATOM 1267 C C . ALA A 1 167 ? -5.072 -1.085 12.380 1.00 92.19 167 ALA A C 1
ATOM 1269 O O . ALA A 1 167 ? -5.093 -0.415 13.408 1.00 92.19 167 ALA A O 1
ATOM 1270 N N . LEU A 1 168 ? -4.247 -0.823 11.372 1.00 91.38 168 LEU A N 1
ATOM 1271 C CA . LEU A 1 168 ? -3.316 0.301 11.319 1.00 91.38 168 LEU A CA 1
ATOM 1272 C C . LEU A 1 168 ? -3.972 1.475 10.591 1.00 91.38 168 LEU A C 1
ATOM 1274 O O . LEU A 1 168 ? -4.510 1.283 9.504 1.00 91.38 168 LEU A O 1
ATOM 1278 N N . ILE A 1 169 ? -3.894 2.678 11.156 1.00 90.88 169 ILE A N 1
ATOM 1279 C CA . ILE A 1 169 ? -4.309 3.909 10.470 1.00 90.88 169 ILE A CA 1
ATOM 1280 C C . ILE A 1 169 ? -3.184 4.337 9.519 1.00 90.88 169 ILE A C 1
ATOM 1282 O O . ILE A 1 169 ? -2.108 4.719 9.977 1.00 90.88 169 ILE A O 1
ATOM 1286 N N . ILE A 1 170 ? -3.436 4.271 8.211 1.00 87.50 170 ILE A N 1
ATOM 1287 C CA . ILE A 1 170 ? -2.481 4.628 7.148 1.00 87.50 170 ILE A CA 1
ATOM 1288 C C . ILE A 1 170 ? -2.461 6.140 6.932 1.00 87.50 170 ILE A C 1
ATOM 1290 O O . ILE A 1 170 ? -1.390 6.738 6.861 1.00 87.50 170 ILE A O 1
ATOM 1294 N N . ASP A 1 171 ? -3.649 6.742 6.857 1.00 86.81 171 ASP A N 1
ATOM 1295 C CA . ASP A 1 171 ? -3.844 8.184 6.740 1.00 86.81 171 ASP A CA 1
ATOM 1296 C C . ASP A 1 171 ? -5.182 8.603 7.363 1.00 86.81 171 ASP A C 1
ATOM 1298 O O . ASP A 1 171 ? -6.072 7.776 7.594 1.00 86.81 171 ASP A O 1
ATOM 1302 N N . SER A 1 172 ? -5.330 9.891 7.663 1.00 87.00 172 SER A N 1
ATOM 1303 C CA . SER A 1 172 ? -6.593 10.467 8.112 1.00 87.00 172 SER A CA 1
ATOM 1304 C C . SER A 1 172 ? -6.786 11.882 7.574 1.00 87.00 172 SER A C 1
ATOM 1306 O O . SER A 1 172 ? -5.869 12.703 7.528 1.00 87.00 172 SER A O 1
ATOM 1308 N N . TRP A 1 173 ? -8.014 12.190 7.163 1.00 85.12 173 TRP A N 1
ATOM 1309 C CA . TRP A 1 173 ? -8.391 13.527 6.714 1.00 85.12 173 TRP A CA 1
ATOM 1310 C C . TRP A 1 173 ? -9.760 13.918 7.249 1.00 85.12 173 TRP A C 1
ATOM 1312 O O . TRP A 1 173 ? -10.542 13.087 7.708 1.00 85.12 173 TRP A O 1
ATOM 1322 N N . PHE A 1 174 ? -10.038 15.216 7.210 1.00 84.25 174 PHE A N 1
ATOM 1323 C CA . PHE A 1 174 ? -11.310 15.763 7.646 1.00 84.25 174 PHE A CA 1
ATOM 1324 C C . PHE A 1 174 ? -12.234 15.987 6.452 1.00 84.25 174 PHE A C 1
ATOM 1326 O O . PHE A 1 174 ? -11.862 16.650 5.485 1.00 84.25 174 PHE A O 1
ATOM 1333 N N . ASP A 1 175 ? -13.447 15.463 6.558 1.00 84.88 175 ASP A N 1
ATOM 1334 C CA . ASP A 1 175 ? -14.568 15.749 5.681 1.00 84.88 175 ASP A CA 1
ATOM 1335 C C . ASP A 1 175 ? -15.597 16.611 6.431 1.00 84.88 175 ASP A C 1
ATOM 1337 O O . ASP A 1 175 ? -15.937 16.349 7.588 1.00 84.88 175 ASP A O 1
ATOM 1341 N N . ASN A 1 176 ? -16.117 17.645 5.767 1.00 81.19 176 ASN A N 1
ATOM 1342 C CA . ASN A 1 176 ? -17.029 18.611 6.385 1.00 81.19 176 ASN A CA 1
ATOM 1343 C C . ASN A 1 176 ? -18.367 18.003 6.841 1.00 81.19 176 ASN A C 1
ATOM 1345 O O . ASN A 1 176 ? -19.012 18.559 7.731 1.00 81.19 176 ASN A O 1
ATOM 1349 N N . TYR A 1 177 ? -18.801 16.896 6.237 1.00 81.81 177 TYR A N 1
ATOM 1350 C CA . TYR A 1 177 ? -20.075 16.241 6.530 1.00 81.81 177 TYR A CA 1
ATOM 1351 C C . TYR A 1 177 ? -19.894 14.967 7.352 1.00 81.81 177 TYR A C 1
ATOM 1353 O O . TYR A 1 177 ? -20.697 14.690 8.245 1.00 81.81 177 TYR A O 1
ATOM 1361 N N . LEU A 1 178 ? -18.852 14.192 7.052 1.00 81.75 178 LEU A N 1
ATOM 1362 C CA . LEU A 1 178 ? -18.607 12.886 7.666 1.00 81.75 178 LEU A CA 1
ATOM 1363 C C . LEU A 1 178 ? -17.703 12.966 8.909 1.00 81.75 178 LEU A C 1
ATOM 1365 O O . LEU A 1 178 ? -17.689 12.031 9.714 1.00 81.75 178 LEU A O 1
ATOM 1369 N N . GLY A 1 179 ? -16.998 14.084 9.107 1.00 87.00 179 GLY A N 1
ATOM 1370 C CA . GLY A 1 179 ? -15.978 14.240 10.141 1.00 87.00 179 GLY A CA 1
ATOM 1371 C C . GLY A 1 179 ? -14.647 13.631 9.706 1.00 87.00 179 GLY A C 1
ATOM 1372 O O . GLY A 1 179 ? -14.311 13.629 8.525 1.00 87.00 179 GLY A O 1
ATOM 1373 N N . VAL A 1 180 ? -13.864 13.116 10.654 1.00 88.31 180 VAL A N 1
ATOM 1374 C CA . VAL A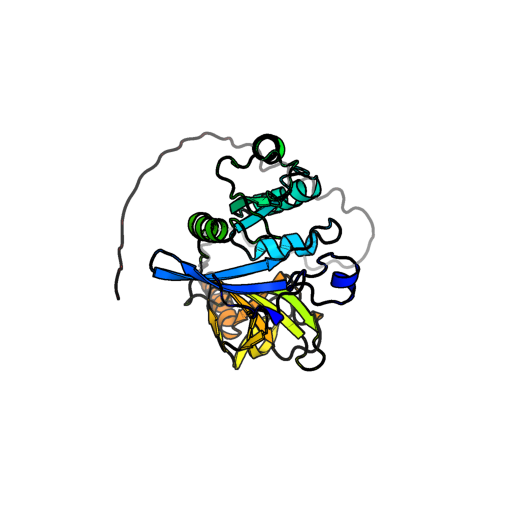 1 180 ? -12.590 12.467 10.319 1.00 88.31 180 VAL A CA 1
ATOM 1375 C C . VAL A 1 180 ? -12.842 11.117 9.650 1.00 88.31 180 VAL A C 1
ATOM 1377 O O . VAL A 1 180 ? -13.485 10.233 10.227 1.00 88.31 180 VAL A O 1
ATOM 1380 N N . VAL A 1 181 ? -12.297 10.963 8.446 1.00 89.75 181 VAL A N 1
ATOM 1381 C CA . VAL A 1 181 ? -12.234 9.709 7.699 1.00 89.75 181 VAL A CA 1
ATOM 1382 C C . VAL A 1 181 ? -10.835 9.131 7.889 1.00 89.75 181 VAL A C 1
ATOM 1384 O O . VAL A 1 181 ? -9.838 9.790 7.593 1.00 89.75 181 VAL A O 1
ATOM 1387 N N . SER A 1 182 ? -10.755 7.910 8.417 1.00 90.69 182 SER A N 1
ATOM 1388 C CA . SER A 1 182 ? -9.491 7.195 8.610 1.00 90.69 182 SER A CA 1
ATOM 1389 C C . SER A 1 182 ? -9.344 6.116 7.549 1.00 90.69 182 SER A C 1
ATOM 1391 O O . SER A 1 182 ? -10.195 5.231 7.461 1.00 90.69 182 SER A O 1
ATOM 1393 N N . LEU A 1 183 ? -8.253 6.148 6.789 1.00 89.88 183 LEU A N 1
ATOM 1394 C CA . LEU A 1 183 ? -7.847 5.039 5.936 1.00 89.88 183 LEU A CA 1
ATOM 1395 C C . LEU A 1 183 ? -7.122 4.000 6.791 1.00 89.88 183 LEU A C 1
ATOM 1397 O O . LEU A 1 183 ? -6.154 4.322 7.482 1.00 89.88 183 LEU A O 1
ATOM 1401 N N . VAL A 1 184 ? -7.594 2.758 6.763 1.00 91.62 184 VAL A N 1
ATOM 1402 C CA . VAL A 1 184 ? -7.116 1.692 7.641 1.00 91.62 184 VAL A CA 1
ATOM 1403 C C . VAL A 1 184 ? -6.716 0.439 6.870 1.00 91.62 184 VAL A C 1
ATOM 1405 O O . VAL A 1 184 ? -7.377 0.033 5.916 1.00 91.62 184 VAL A O 1
ATOM 1408 N N . ARG A 1 185 ? -5.649 -0.207 7.346 1.00 91.81 185 ARG A N 1
ATOM 1409 C CA . ARG A 1 185 ? -5.223 -1.557 6.965 1.00 91.81 185 ARG A CA 1
ATOM 1410 C C . ARG A 1 185 ? -5.600 -2.524 8.075 1.00 91.81 185 ARG A C 1
ATOM 1412 O O . ARG A 1 185 ? -5.083 -2.384 9.183 1.00 91.81 185 ARG A O 1
ATOM 1419 N N . VAL A 1 186 ? -6.435 -3.523 7.807 1.00 92.69 186 VAL A N 1
ATOM 1420 C CA . VAL A 1 186 ? -6.731 -4.570 8.799 1.00 92.69 186 VAL A CA 1
ATOM 1421 C C . VAL A 1 186 ? -5.678 -5.671 8.680 1.00 92.69 186 VAL A C 1
ATOM 1423 O O . VAL A 1 186 ? -5.615 -6.355 7.665 1.00 92.69 186 VAL A O 1
ATOM 1426 N N . ARG A 1 187 ? -4.841 -5.849 9.709 1.00 90.88 187 ARG A N 1
ATOM 1427 C CA . ARG A 1 187 ? -3.860 -6.950 9.762 1.00 90.88 187 ARG A CA 1
ATOM 1428 C C . ARG A 1 187 ? -4.459 -8.216 10.366 1.00 90.88 187 ARG A C 1
ATOM 1430 O O . ARG A 1 187 ? -4.248 -9.306 9.856 1.00 90.88 187 ARG A O 1
ATOM 1437 N N . GLU A 1 188 ? -5.230 -8.066 11.438 1.00 91.69 188 GLU A N 1
ATOM 1438 C CA . GLU A 1 188 ? -5.881 -9.180 12.133 1.00 91.69 188 GLU A CA 1
ATOM 1439 C C . GLU A 1 188 ? -7.310 -8.812 12.519 1.00 91.69 188 GLU A C 1
ATOM 1441 O O . GLU A 1 188 ? -7.613 -7.649 12.800 1.00 91.69 188 GLU A O 1
ATOM 1446 N N . GLY A 1 189 ? -8.172 -9.821 12.591 1.00 91.75 189 GLY A N 1
ATOM 1447 C CA . GLY A 1 189 ? -9.562 -9.696 12.993 1.00 91.75 189 GLY A CA 1
ATOM 1448 C C . GLY A 1 189 ? -10.467 -9.128 11.902 1.00 91.75 189 GLY A C 1
ATOM 1449 O O . GLY A 1 189 ? -10.177 -9.178 10.709 1.00 91.75 189 GLY A O 1
ATOM 1450 N N . THR A 1 190 ? -11.614 -8.606 12.330 1.00 93.00 190 THR A N 1
ATOM 1451 C CA . THR A 1 190 ? -12.625 -8.010 11.449 1.00 93.00 190 THR A CA 1
ATOM 1452 C C . THR A 1 190 ? -13.229 -6.769 12.105 1.00 93.00 190 THR A C 1
ATOM 1454 O O . THR A 1 190 ? -13.356 -6.710 13.333 1.00 93.00 190 THR A O 1
ATOM 1457 N N . ILE A 1 191 ? -13.595 -5.774 11.297 1.00 93.00 191 ILE A N 1
ATOM 1458 C CA . ILE A 1 191 ? -14.310 -4.563 11.722 1.00 93.00 191 ILE A CA 1
ATOM 1459 C C . ILE A 1 191 ? -15.690 -4.573 11.086 1.00 93.00 191 ILE A C 1
ATOM 1461 O O . ILE A 1 191 ? -15.799 -4.726 9.873 1.00 93.00 191 ILE A O 1
ATOM 1465 N N . ARG A 1 192 ? -16.745 -4.362 11.874 1.00 93.38 192 ARG A N 1
ATOM 1466 C CA . ARG A 1 192 ? -18.113 -4.235 11.367 1.00 93.38 192 ARG A CA 1
ATOM 1467 C C . ARG A 1 192 ? -18.709 -2.882 11.713 1.00 93.38 192 ARG A C 1
ATOM 1469 O O . ARG A 1 192 ? -18.372 -2.246 12.713 1.00 93.38 192 ARG A O 1
ATOM 1476 N N . LYS A 1 193 ? -19.658 -2.448 10.887 1.00 93.38 193 LYS A N 1
ATOM 1477 C CA . LYS A 1 193 ? -20.485 -1.280 11.190 1.00 93.38 193 LYS A CA 1
ATOM 1478 C C . LYS A 1 193 ? -21.221 -1.474 12.522 1.00 93.38 193 LYS A C 1
ATOM 1480 O O . LYS A 1 193 ? -21.844 -2.508 12.748 1.00 93.38 193 LYS A O 1
ATOM 1485 N N . GLY A 1 194 ? -21.167 -0.463 13.388 1.00 89.81 194 GLY A N 1
ATOM 1486 C CA . GLY A 1 194 ? -21.728 -0.507 14.740 1.00 89.81 194 GLY A CA 1
ATOM 1487 C C . GLY A 1 194 ? -20.795 -1.076 15.815 1.00 89.81 194 GLY A C 1
ATOM 1488 O O . GLY A 1 194 ? -21.163 -1.048 16.991 1.00 89.81 194 GLY A O 1
ATOM 1489 N N . ASP A 1 195 ? -19.593 -1.542 15.462 1.00 90.88 195 ASP A N 1
ATOM 1490 C CA . ASP A 1 195 ? -18.614 -1.969 16.461 1.00 90.88 195 ASP A CA 1
ATOM 1491 C C . ASP A 1 195 ? -18.078 -0.784 17.275 1.00 90.88 195 ASP A C 1
ATOM 1493 O O . ASP A 1 195 ? -18.047 0.365 16.825 1.00 90.88 195 ASP A O 1
ATOM 1497 N N . LYS A 1 196 ? -17.643 -1.074 18.506 1.00 90.69 196 LYS A N 1
ATOM 1498 C CA . LYS A 1 196 ? -16.946 -0.110 19.366 1.00 90.69 196 LYS A CA 1
ATOM 1499 C C . LYS A 1 196 ? -15.442 -0.291 19.228 1.00 90.69 196 LYS A C 1
ATOM 1501 O O . LYS A 1 196 ? -14.852 -1.180 19.852 1.00 90.69 196 LYS A O 1
ATOM 1506 N N . LEU A 1 197 ? -14.849 0.585 18.433 1.00 90.50 197 LEU A N 1
ATOM 1507 C CA . LEU A 1 197 ? -13.414 0.678 18.236 1.00 90.50 197 LEU A CA 1
ATOM 1508 C C . LEU A 1 197 ? -12.758 1.414 19.390 1.00 90.50 197 LEU A C 1
ATOM 1510 O O . LEU A 1 197 ? -13.361 2.276 20.021 1.00 90.50 197 LEU A O 1
ATOM 1514 N N . TYR A 1 198 ? -11.510 1.063 19.643 1.00 89.88 198 TYR A N 1
ATOM 1515 C CA . TYR A 1 198 ? -10.656 1.655 20.649 1.00 89.88 198 TYR A CA 1
ATOM 1516 C C . TYR A 1 198 ? -9.317 2.000 20.012 1.00 89.88 198 TYR A C 1
ATOM 1518 O O . TYR A 1 198 ? -8.649 1.125 19.452 1.00 89.88 198 TYR A O 1
ATOM 1526 N N . ILE A 1 199 ? -8.939 3.267 20.107 1.00 88.75 199 ILE A N 1
ATOM 1527 C CA . ILE A 1 199 ? -7.688 3.796 19.564 1.00 88.75 199 ILE A CA 1
ATOM 1528 C C . ILE A 1 199 ? -6.632 3.715 20.671 1.00 88.75 199 ILE A C 1
ATOM 1530 O O . ILE A 1 199 ? -6.852 4.195 21.786 1.00 88.75 199 ILE A O 1
ATOM 1534 N N . LYS A 1 200 ? -5.504 3.035 20.418 1.00 85.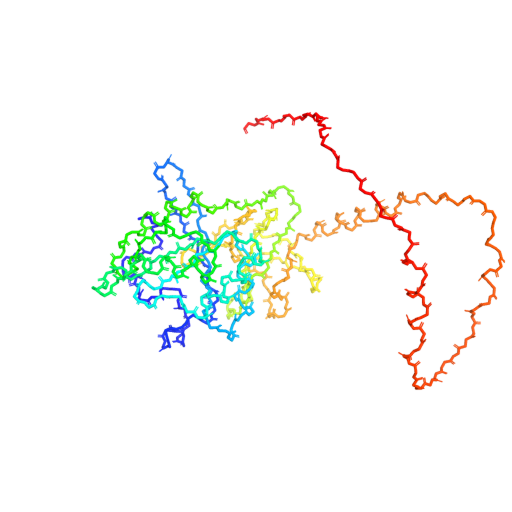81 200 LYS A N 1
ATOM 1535 C CA . LYS A 1 200 ? -4.533 2.718 21.481 1.00 85.81 200 LYS A CA 1
ATOM 1536 C C . LYS A 1 200 ? -3.870 3.956 22.086 1.00 85.81 200 LYS A C 1
ATOM 1538 O O . LYS A 1 200 ? -3.637 3.959 23.296 1.00 85.81 200 LYS A O 1
ATOM 1543 N N . SER A 1 201 ? -3.555 4.967 21.281 1.00 84.62 201 SER A N 1
ATOM 1544 C CA . SER A 1 201 ? -2.858 6.176 21.734 1.00 84.62 201 SER A CA 1
ATOM 1545 C C . SER A 1 201 ? -3.758 7.110 22.546 1.00 84.62 201 SER A C 1
ATOM 1547 O O . SER A 1 201 ? -3.381 7.507 23.648 1.00 84.62 201 SER A O 1
ATOM 1549 N N . THR A 1 202 ? -4.951 7.424 22.034 1.00 84.56 202 THR A N 1
ATOM 1550 C CA . THR A 1 202 ? -5.900 8.362 22.657 1.00 84.56 202 THR A CA 1
ATOM 1551 C C . THR A 1 202 ? -6.695 7.723 23.788 1.00 84.56 202 THR A C 1
ATOM 1553 O O . THR A 1 202 ? -7.191 8.429 24.660 1.00 84.56 202 THR A O 1
ATOM 1556 N N . GLN A 1 203 ? -6.768 6.388 23.818 1.00 83.56 203 GLN A N 1
ATOM 1557 C CA . GLN A 1 203 ? -7.540 5.619 24.796 1.00 83.56 203 GLN A CA 1
ATOM 1558 C C . GLN A 1 203 ? -9.048 5.906 24.750 1.00 83.56 203 GLN A C 1
ATOM 1560 O O . GLN A 1 203 ? -9.776 5.651 25.713 1.00 83.56 203 GLN A O 1
ATOM 1565 N N . GLU A 1 204 ? -9.528 6.407 23.614 1.00 84.81 204 GLU A N 1
ATOM 1566 C CA . GLU A 1 204 ? -10.932 6.717 23.395 1.00 84.81 204 GLU A CA 1
ATOM 1567 C C . GLU A 1 204 ? -11.639 5.589 22.643 1.00 84.81 204 GLU A C 1
ATOM 1569 O O . GLU A 1 204 ? -11.065 4.896 21.795 1.00 84.81 204 GLU A O 1
ATOM 1574 N N . ALA A 1 205 ? -12.912 5.395 22.990 1.00 87.56 205 ALA A N 1
ATOM 1575 C CA . ALA A 1 205 ? -13.779 4.433 22.336 1.00 87.56 205 ALA A CA 1
ATOM 1576 C C . ALA A 1 205 ? -14.763 5.155 21.412 1.00 87.56 205 ALA A C 1
ATOM 1578 O O . ALA A 1 205 ? -15.529 6.008 21.863 1.00 87.56 205 ALA A O 1
ATOM 1579 N N . HIS A 1 206 ? -14.797 4.753 20.145 1.00 90.44 206 HIS A N 1
ATOM 1580 C CA . HIS A 1 206 ? -15.672 5.330 19.128 1.00 90.44 206 HIS A CA 1
ATOM 1581 C C . HIS A 1 206 ? -16.549 4.256 18.489 1.00 90.44 206 HIS A C 1
ATOM 1583 O O . HIS A 1 206 ? -16.164 3.092 18.379 1.00 90.44 206 HIS A O 1
ATOM 1589 N N . LEU A 1 207 ? -17.758 4.644 18.088 1.00 91.69 207 LEU A N 1
ATOM 1590 C CA . LEU A 1 207 ? -18.687 3.756 17.398 1.00 91.69 207 LEU A CA 1
ATOM 1591 C C . LEU A 1 207 ? -18.469 3.873 15.888 1.00 91.69 207 LEU A C 1
ATOM 1593 O O . LEU A 1 207 ? -18.471 4.983 15.361 1.00 91.69 207 LEU A O 1
ATOM 1597 N N . VAL A 1 208 ? -18.330 2.746 15.189 1.00 92.38 208 VAL A N 1
ATOM 1598 C CA . VAL A 1 208 ? -18.220 2.738 13.722 1.00 92.38 208 VAL A CA 1
ATOM 1599 C C . VAL A 1 208 ? -19.552 3.153 13.108 1.00 92.38 208 VAL A C 1
ATOM 1601 O O . VAL A 1 208 ? -20.541 2.423 13.207 1.00 92.38 208 VAL A O 1
ATOM 1604 N N . GLY A 1 209 ? -19.569 4.314 12.458 1.00 89.75 209 GLY A N 1
ATOM 1605 C CA . GLY A 1 209 ? -20.720 4.838 11.730 1.00 89.75 209 GLY A CA 1
ATOM 1606 C C . GLY A 1 209 ? -20.812 4.269 10.317 1.00 89.75 209 GLY A C 1
ATOM 1607 O O . GLY A 1 209 ? -21.825 3.662 9.965 1.00 89.75 209 GLY A O 1
ATOM 1608 N N . SER A 1 210 ? -19.750 4.427 9.524 1.00 90.81 210 SER A N 1
ATOM 1609 C CA . SER A 1 210 ? -19.640 3.800 8.202 1.00 90.81 210 SER A CA 1
ATOM 1610 C C . SER A 1 210 ? -18.271 3.186 7.978 1.00 90.81 210 SER A C 1
ATOM 1612 O O . SER A 1 210 ? -17.282 3.598 8.587 1.00 90.81 210 SER A O 1
ATOM 1614 N N . ILE A 1 211 ? -18.249 2.177 7.118 1.00 93.50 211 ILE A N 1
ATOM 1615 C CA . ILE A 1 211 ? -17.051 1.443 6.747 1.00 93.50 211 ILE A CA 1
ATOM 1616 C C . ILE A 1 211 ? -17.197 0.940 5.316 1.00 93.50 211 ILE A C 1
ATOM 1618 O O . ILE A 1 211 ? -18.277 0.480 4.921 1.00 93.50 211 ILE A O 1
ATOM 1622 N N . GLY A 1 212 ? -16.115 1.028 4.558 1.00 91.25 212 GLY A N 1
ATOM 1623 C CA . GLY A 1 212 ? -16.134 0.694 3.148 1.00 91.25 212 GLY A CA 1
ATOM 1624 C C . GLY A 1 212 ? -14.756 0.648 2.522 1.00 91.25 212 GLY A C 1
ATOM 1625 O O . GLY A 1 212 ? -13.740 0.830 3.190 1.00 91.25 212 GLY A O 1
ATOM 1626 N N . VAL A 1 213 ? -14.744 0.422 1.216 1.00 89.75 213 VAL A N 1
ATOM 1627 C CA . VAL A 1 213 ? -13.542 0.414 0.379 1.00 89.75 213 VAL A CA 1
ATOM 1628 C C . VAL A 1 213 ? -13.646 1.505 -0.682 1.00 89.75 213 VAL A C 1
ATOM 1630 O O . VAL A 1 213 ? -14.739 1.971 -1.016 1.00 89.75 213 VAL A O 1
ATOM 1633 N N . PHE A 1 214 ? -12.508 1.920 -1.225 1.00 84.25 214 PHE A N 1
ATOM 1634 C CA . PHE A 1 214 ? -12.467 2.879 -2.324 1.00 84.25 214 PHE A CA 1
ATOM 1635 C C . PHE A 1 214 ? -12.365 2.136 -3.651 1.00 84.25 214 PHE A C 1
ATOM 1637 O O . PHE A 1 214 ? -11.289 1.701 -4.037 1.00 84.25 214 PHE A O 1
ATOM 1644 N N . THR A 1 215 ? -13.474 2.000 -4.373 1.00 79.00 215 THR A N 1
ATOM 1645 C CA . THR A 1 215 ? -13.482 1.485 -5.750 1.00 79.00 215 THR A CA 1
ATOM 1646 C C . THR A 1 215 ? -13.714 2.650 -6.706 1.00 79.00 215 THR A C 1
ATOM 1648 O O . THR A 1 215 ? -14.846 2.889 -7.138 1.00 79.00 215 THR A O 1
ATOM 1651 N N . PRO A 1 216 ? -12.629 3.335 -7.096 1.00 74.25 216 PRO A N 1
ATOM 1652 C CA . PRO A 1 216 ? -12.382 4.800 -7.054 1.00 74.25 216 PRO A CA 1
ATOM 1653 C C . PRO A 1 216 ? -13.365 5.740 -6.328 1.00 74.25 216 PRO A C 1
ATOM 1655 O O . PRO A 1 216 ? -12.966 6.755 -5.770 1.00 74.25 216 PRO A O 1
ATOM 1658 N N . LYS A 1 217 ? -14.656 5.431 -6.316 1.00 79.12 217 LYS A N 1
ATOM 1659 C CA . LYS A 1 217 ? -15.672 6.045 -5.467 1.00 79.12 217 LYS A CA 1
ATOM 1660 C C . LYS A 1 217 ? -15.769 5.277 -4.143 1.00 79.12 217 LYS A C 1
ATOM 1662 O O . LYS A 1 217 ? -15.568 4.059 -4.135 1.00 79.12 217 LYS A O 1
ATOM 1667 N N . PRO A 1 218 ? -16.100 5.952 -3.032 1.00 82.44 218 PRO A N 1
ATOM 1668 C CA . PRO A 1 218 ? -16.334 5.277 -1.763 1.00 82.44 218 PRO A CA 1
ATOM 1669 C C . PRO A 1 218 ? -17.565 4.369 -1.871 1.00 82.44 218 PRO A C 1
ATOM 1671 O O . PRO A 1 218 ? -18.645 4.823 -2.258 1.00 82.44 218 PRO A O 1
ATOM 1674 N N . VAL A 1 219 ? -17.403 3.093 -1.525 1.00 87.00 219 VAL A N 1
ATOM 1675 C CA . VAL A 1 219 ? -18.489 2.109 -1.459 1.00 87.00 219 VAL A CA 1
ATOM 1676 C C . VAL A 1 219 ? -18.536 1.520 -0.058 1.00 87.00 219 VAL A C 1
ATOM 1678 O O . VAL A 1 219 ? -17.567 0.923 0.408 1.00 87.00 219 VAL A O 1
ATOM 1681 N N . ASP A 1 220 ? -19.679 1.670 0.608 1.00 89.94 220 ASP A N 1
ATOM 1682 C CA . ASP A 1 220 ? -19.916 1.078 1.923 1.00 89.94 220 ASP A CA 1
ATOM 1683 C C . ASP A 1 220 ? -20.064 -0.448 1.798 1.00 89.94 220 ASP A C 1
ATOM 1685 O O . ASP A 1 220 ? -21.010 -0.947 1.187 1.00 89.94 220 ASP A O 1
ATOM 1689 N N . THR A 1 221 ? -19.152 -1.199 2.415 1.00 87.88 221 THR A N 1
ATOM 1690 C CA . THR A 1 221 ? -19.190 -2.673 2.473 1.00 87.88 221 THR A CA 1
ATOM 1691 C C . THR A 1 221 ? -19.835 -3.176 3.762 1.00 87.88 221 THR A C 1
ATOM 1693 O O . THR A 1 221 ? -20.369 -4.282 3.811 1.00 87.88 221 THR A O 1
ATOM 1696 N N . GLY A 1 222 ? -19.802 -2.372 4.831 1.00 88.69 222 GLY A N 1
ATOM 1697 C CA . GLY A 1 222 ? -20.327 -2.733 6.152 1.00 88.69 222 GLY A CA 1
ATOM 1698 C C . GLY A 1 222 ? -19.414 -3.645 6.984 1.00 88.69 222 GLY A C 1
ATOM 1699 O O . GLY A 1 222 ? -19.620 -3.753 8.198 1.00 88.69 222 GLY A O 1
ATOM 1700 N N . VAL A 1 223 ? -18.389 -4.242 6.370 1.00 92.50 223 VAL A N 1
ATOM 1701 C CA . VAL A 1 223 ? -17.355 -5.058 7.015 1.00 92.50 223 VAL A CA 1
ATOM 1702 C C . VAL A 1 223 ? -16.001 -4.842 6.331 1.00 92.50 223 VAL A C 1
ATOM 1704 O O . VAL A 1 223 ? -15.956 -4.667 5.115 1.00 92.50 223 VAL A O 1
ATOM 1707 N N . LEU A 1 224 ? -14.925 -4.848 7.120 1.00 91.94 224 LEU A N 1
ATOM 1708 C CA . LEU A 1 224 ? -13.549 -5.013 6.644 1.00 91.94 224 LEU A CA 1
ATOM 1709 C C . LEU A 1 224 ? -12.916 -6.215 7.342 1.00 91.94 224 LEU A C 1
ATOM 1711 O O . LEU A 1 224 ? -12.985 -6.338 8.571 1.00 91.94 224 LEU A O 1
ATOM 1715 N N . GLU A 1 225 ? -12.310 -7.095 6.559 1.00 92.50 225 GLU A N 1
ATOM 1716 C CA . GLU A 1 225 ? -11.660 -8.321 7.015 1.00 92.50 225 GLU A CA 1
ATOM 1717 C C . GLU A 1 225 ? -10.130 -8.199 7.036 1.00 92.50 225 GLU A C 1
ATOM 1719 O O . GLU A 1 225 ? -9.546 -7.288 6.450 1.00 92.50 225 GLU A O 1
ATOM 1724 N N . ALA A 1 226 ? -9.463 -9.119 7.740 1.00 90.75 226 ALA A N 1
ATOM 1725 C CA . ALA A 1 226 ? -8.006 -9.206 7.754 1.00 90.75 226 ALA A CA 1
ATOM 1726 C C . ALA A 1 226 ? -7.450 -9.325 6.326 1.00 90.75 226 ALA A C 1
ATOM 1728 O O . ALA A 1 226 ? -7.894 -10.171 5.549 1.00 90.75 226 ALA A O 1
ATOM 1729 N N . GLY A 1 227 ? -6.478 -8.477 5.994 1.00 87.31 227 GLY A N 1
ATOM 1730 C CA . GLY A 1 227 ? -5.918 -8.380 4.650 1.00 87.31 227 GLY A CA 1
ATOM 1731 C C . GLY A 1 227 ? -6.639 -7.391 3.732 1.00 87.31 227 GLY A C 1
ATOM 1732 O O . GLY A 1 227 ? -6.233 -7.256 2.577 1.00 87.31 227 GLY A O 1
ATOM 1733 N N . GLU A 1 228 ? -7.625 -6.629 4.216 1.00 89.62 228 GLU A N 1
ATOM 1734 C CA . GLU A 1 228 ? -8.270 -5.556 3.447 1.00 89.62 228 GLU A CA 1
ATOM 1735 C C . GLU A 1 228 ? -7.761 -4.151 3.818 1.00 89.62 228 GLU A C 1
ATOM 1737 O O . GLU A 1 228 ? -7.214 -3.910 4.902 1.00 89.62 228 GLU A O 1
ATOM 1742 N N . VAL A 1 229 ? -7.910 -3.217 2.875 1.00 90.44 229 VAL A N 1
ATOM 1743 C CA . VAL A 1 229 ? -7.682 -1.776 3.057 1.00 90.44 229 VAL A CA 1
ATOM 1744 C C . VAL A 1 229 ? -8.994 -1.059 2.780 1.00 90.44 229 VAL A C 1
ATOM 1746 O O . VAL A 1 229 ? -9.663 -1.351 1.791 1.00 90.44 229 VAL A O 1
ATOM 1749 N N . GLY A 1 230 ? -9.371 -0.123 3.643 1.00 90.88 230 GLY A N 1
ATOM 1750 C CA . GLY A 1 230 ? -10.620 0.610 3.488 1.00 90.88 230 GLY A CA 1
ATOM 1751 C C . GLY A 1 230 ? -10.699 1.835 4.382 1.00 90.88 230 GLY A C 1
ATOM 1752 O O . GLY A 1 230 ? -9.768 2.136 5.125 1.00 90.88 230 GLY A O 1
ATOM 1753 N N . PHE A 1 231 ? -11.815 2.551 4.320 1.00 91.31 231 PHE A N 1
ATOM 1754 C CA . PHE A 1 231 ? -12.070 3.699 5.181 1.00 91.31 231 PHE A CA 1
ATOM 1755 C C . PHE A 1 231 ? -12.976 3.335 6.352 1.00 91.31 231 PHE A C 1
ATOM 1757 O O . PHE A 1 231 ? -13.901 2.532 6.230 1.00 91.31 231 PHE A O 1
ATOM 1764 N N . VAL A 1 232 ? -12.742 3.988 7.487 1.00 92.38 232 VAL A N 1
ATOM 1765 C CA . VAL A 1 232 ? -13.571 3.918 8.689 1.00 92.38 232 VAL A CA 1
ATOM 1766 C C . VAL A 1 232 ? -13.976 5.331 9.090 1.00 92.38 232 VAL A C 1
ATOM 1768 O O . VAL A 1 232 ? -13.138 6.220 9.227 1.00 92.38 232 VAL A O 1
ATOM 1771 N N . ILE A 1 233 ? -15.274 5.520 9.327 1.00 92.12 233 ILE A N 1
ATOM 1772 C CA . ILE A 1 233 ? -15.852 6.767 9.831 1.00 92.12 233 ILE A CA 1
ATOM 1773 C C . ILE A 1 233 ? -16.460 6.476 11.198 1.00 92.12 233 ILE A C 1
ATOM 1775 O O . ILE A 1 233 ? -17.459 5.761 11.305 1.00 92.12 233 ILE A O 1
ATOM 1779 N N . ALA A 1 234 ? -15.863 7.038 12.248 1.00 88.50 234 ALA A N 1
ATOM 1780 C CA . ALA A 1 234 ? -16.245 6.771 13.638 1.00 88.50 234 ALA A CA 1
ATOM 1781 C C . ALA A 1 234 ? -16.795 8.007 14.384 1.00 88.50 234 ALA A C 1
ATOM 1783 O O . ALA A 1 234 ? -16.818 8.042 15.614 1.00 88.50 234 ALA A O 1
ATOM 1784 N N . GLY A 1 235 ? -17.229 9.041 13.649 1.00 83.56 235 GLY A N 1
ATOM 1785 C CA . GLY A 1 235 ? -17.787 10.272 14.230 1.00 83.56 235 GLY A CA 1
ATOM 1786 C C . GLY A 1 235 ? -16.776 11.094 15.039 1.00 83.56 235 GLY A C 1
ATOM 1787 O O . GLY A 1 235 ? -17.160 11.861 15.924 1.00 83.56 235 GLY A O 1
ATOM 1788 N N . ILE A 1 236 ? -15.486 10.911 14.759 1.00 85.12 236 ILE A N 1
ATOM 1789 C CA . ILE A 1 236 ? -14.395 11.648 15.391 1.00 85.12 236 ILE A CA 1
ATOM 1790 C C . ILE A 1 236 ? -14.393 13.070 14.816 1.00 85.12 236 ILE A C 1
ATOM 1792 O O . ILE A 1 236 ? -14.422 13.260 13.600 1.00 85.12 236 ILE A O 1
ATOM 1796 N N . LYS A 1 237 ? -14.405 14.073 15.699 1.00 83.25 237 LYS A N 1
ATOM 1797 C CA . LYS A 1 237 ? -14.487 15.493 15.311 1.00 83.25 237 LYS A CA 1
ATOM 1798 C C . LYS A 1 237 ? -13.127 16.137 15.062 1.00 83.25 237 LYS A C 1
ATOM 1800 O O . LYS A 1 237 ? -13.061 17.122 14.339 1.00 83.25 237 LYS A O 1
ATOM 1805 N N . ASP A 1 238 ? -12.081 15.607 15.685 1.00 82.50 238 ASP A N 1
ATOM 1806 C CA . ASP A 1 238 ? -10.725 16.146 15.627 1.00 82.50 238 ASP A CA 1
ATOM 1807 C C . ASP A 1 238 ? -9.787 15.123 14.983 1.00 82.50 238 ASP A C 1
ATOM 1809 O O . ASP A 1 238 ? -9.785 13.956 15.375 1.00 82.50 238 ASP A O 1
ATOM 1813 N N . ILE A 1 239 ? -8.974 15.559 14.019 1.00 80.12 239 ILE A N 1
ATOM 1814 C CA . ILE A 1 239 ? -7.955 14.726 13.361 1.00 80.12 239 ILE A CA 1
ATOM 1815 C C . ILE A 1 239 ? -7.004 14.124 14.406 1.00 80.12 239 ILE A C 1
ATOM 1817 O O . ILE A 1 239 ? -6.585 12.975 14.268 1.00 80.12 239 ILE A O 1
ATOM 1821 N N . ALA A 1 240 ? -6.730 14.845 15.500 1.00 81.62 240 ALA A N 1
ATOM 1822 C CA . ALA A 1 240 ? -5.901 14.342 16.596 1.00 81.62 240 ALA A CA 1
ATOM 1823 C C . ALA A 1 240 ? -6.517 13.140 17.342 1.00 81.62 240 ALA A C 1
ATOM 1825 O O . ALA A 1 240 ? -5.798 12.421 18.034 1.00 81.62 240 ALA A O 1
ATOM 1826 N N . GLY A 1 241 ? -7.824 12.898 17.192 1.00 78.75 241 GLY A N 1
ATOM 1827 C CA . GLY A 1 241 ? -8.512 11.736 17.755 1.00 78.75 241 GLY A CA 1
ATOM 1828 C C . GLY A 1 241 ? -8.159 10.420 17.056 1.00 78.75 241 GLY A C 1
ATOM 1829 O O . GLY A 1 241 ? -8.262 9.364 17.673 1.00 78.75 241 GLY A O 1
ATOM 1830 N N . ALA A 1 242 ? -7.699 10.479 15.801 1.00 82.44 242 ALA A N 1
ATOM 1831 C CA . ALA A 1 242 ? -7.250 9.333 15.011 1.00 82.44 242 ALA A CA 1
ATOM 1832 C C . ALA A 1 242 ? -5.847 9.602 14.434 1.00 82.44 242 ALA A C 1
ATOM 1834 O O . ALA A 1 242 ? -5.705 9.862 13.231 1.00 82.44 242 ALA A O 1
ATOM 1835 N N . PRO A 1 243 ? -4.807 9.577 15.290 1.00 84.62 243 PRO A N 1
ATOM 1836 C CA . PRO A 1 243 ? -3.452 9.853 14.856 1.00 84.62 243 PRO A CA 1
ATOM 1837 C C . PRO A 1 243 ? -2.972 8.768 13.895 1.00 84.62 243 PRO A C 1
ATOM 1839 O O . PRO A 1 243 ? -3.149 7.568 14.112 1.00 84.62 243 PRO A O 1
ATOM 1842 N N . VAL A 1 244 ? -2.345 9.216 12.817 1.00 87.00 244 VAL A N 1
ATOM 1843 C CA . VAL A 1 244 ? -1.842 8.327 11.779 1.00 87.00 244 VAL A CA 1
ATOM 1844 C C . VAL A 1 244 ? -0.687 7.472 12.311 1.00 87.00 244 VAL A C 1
ATOM 1846 O O . VAL A 1 244 ? 0.172 7.962 13.046 1.00 87.00 244 VAL A O 1
ATOM 1849 N N . GLY A 1 245 ? -0.659 6.195 11.932 1.00 83.88 245 GLY A N 1
ATOM 1850 C CA . GLY A 1 245 ? 0.288 5.197 12.431 1.00 83.88 245 GLY A CA 1
ATOM 1851 C C . GLY A 1 245 ? -0.155 4.496 13.719 1.00 83.88 245 GLY A C 1
ATOM 1852 O O . GLY A 1 245 ? 0.537 3.592 14.184 1.00 83.88 245 GLY A O 1
ATOM 1853 N N . ASP A 1 246 ? -1.295 4.876 14.303 1.00 87.81 246 ASP A N 1
ATOM 1854 C CA . ASP A 1 246 ? -1.823 4.204 15.489 1.00 87.81 246 ASP A CA 1
ATOM 1855 C C . ASP A 1 246 ? -2.608 2.927 15.147 1.00 87.81 246 ASP A C 1
ATOM 1857 O O . ASP A 1 246 ? -3.036 2.700 14.012 1.00 87.81 246 ASP A O 1
ATOM 1861 N N . THR A 1 247 ? -2.791 2.068 16.152 1.00 89.62 247 THR A N 1
ATOM 1862 C CA . THR A 1 247 ? -3.545 0.819 16.037 1.00 89.62 247 THR A CA 1
ATOM 1863 C C . THR A 1 247 ? -4.944 0.946 16.632 1.00 89.62 247 THR A C 1
ATOM 1865 O O . THR A 1 247 ? -5.121 1.255 17.813 1.00 89.62 247 THR A O 1
ATOM 1868 N N . ILE A 1 248 ? -5.934 0.580 15.831 1.00 90.50 248 ILE A N 1
ATOM 1869 C CA . ILE A 1 248 ? -7.329 0.398 16.206 1.00 90.50 248 ILE A CA 1
ATOM 1870 C C . ILE A 1 248 ? -7.549 -1.052 16.653 1.00 90.50 248 ILE A C 1
ATOM 1872 O O . ILE A 1 248 ? -7.097 -2.000 16.009 1.00 90.50 248 ILE A O 1
ATOM 1876 N N . THR A 1 249 ? -8.272 -1.229 17.759 1.00 91.44 249 THR A N 1
ATOM 1877 C CA . THR A 1 249 ? -8.658 -2.540 18.309 1.00 91.44 249 THR A CA 1
ATOM 1878 C C . THR A 1 249 ? -10.122 -2.518 18.749 1.00 91.44 249 THR A C 1
ATOM 1880 O O . THR A 1 249 ? -10.697 -1.450 18.937 1.00 91.44 249 THR A O 1
ATOM 1883 N N . HIS A 1 250 ? -10.736 -3.677 18.992 1.00 88.19 250 HIS A N 1
ATOM 1884 C CA . HIS A 1 250 ? -12.050 -3.721 19.644 1.00 88.19 250 HIS A CA 1
ATOM 1885 C C . HIS A 1 250 ? -11.939 -3.363 21.127 1.00 88.19 250 HIS A C 1
ATOM 1887 O O . HIS A 1 250 ? -11.090 -3.898 21.843 1.00 88.19 250 HIS A O 1
ATOM 1893 N N . ALA A 1 251 ? -12.870 -2.560 21.649 1.00 76.94 251 ALA A N 1
ATOM 1894 C CA . ALA A 1 251 ? -12.899 -2.222 23.079 1.00 76.94 251 ALA A CA 1
ATOM 1895 C C . ALA A 1 251 ? -12.954 -3.474 23.986 1.00 76.94 251 ALA A C 1
ATOM 1897 O O . ALA A 1 251 ? -12.367 -3.512 25.069 1.00 76.94 251 ALA A O 1
ATOM 1898 N N . LYS A 1 252 ? -13.614 -4.541 23.517 1.00 70.50 252 LYS A N 1
ATOM 1899 C CA . LYS A 1 252 ? -13.710 -5.832 24.219 1.00 70.50 252 LYS A CA 1
ATOM 1900 C C . LYS A 1 252 ? -12.374 -6.587 24.257 1.00 70.50 252 LYS A C 1
ATOM 1902 O O . LYS A 1 252 ? -12.077 -7.267 25.237 1.00 70.50 252 LYS A O 1
ATOM 1907 N N . THR A 1 253 ? -11.558 -6.444 23.219 1.00 61.50 253 THR A N 1
ATOM 1908 C CA . THR A 1 253 ? -10.252 -7.101 23.088 1.00 61.50 253 THR A CA 1
ATOM 1909 C C . THR A 1 253 ? -9.225 -6.521 24.052 1.00 61.50 253 THR A C 1
ATOM 1911 O O . THR A 1 253 ? -8.432 -7.269 24.625 1.00 61.50 253 THR A O 1
ATOM 1914 N N . LEU A 1 254 ? -9.275 -5.212 24.318 1.00 56.25 254 LEU A N 1
ATOM 1915 C CA . LEU A 1 254 ? -8.400 -4.581 25.307 1.00 56.25 254 LEU A CA 1
ATOM 1916 C C . LEU A 1 254 ? -8.566 -5.225 26.696 1.00 56.25 254 LEU A C 1
ATOM 1918 O O . LEU A 1 254 ? -7.579 -5.516 27.371 1.00 56.25 254 LEU A O 1
ATOM 1922 N N . MET A 1 255 ? -9.806 -5.543 27.090 1.00 47.97 255 MET A N 1
ATOM 1923 C CA . MET A 1 255 ? -10.082 -6.261 28.341 1.00 47.97 255 MET A CA 1
ATOM 1924 C C . MET A 1 255 ? -9.478 -7.669 28.351 1.00 47.97 255 MET A C 1
ATOM 1926 O O . MET A 1 255 ? -9.028 -8.125 29.400 1.00 47.97 255 MET A O 1
ATOM 1930 N N . TRP A 1 256 ? -9.424 -8.348 27.202 1.00 48.50 256 TRP A N 1
ATOM 1931 C CA . TRP A 1 256 ? -8.814 -9.673 27.086 1.00 48.50 256 TRP A CA 1
ATOM 1932 C C . TRP A 1 256 ? -7.285 -9.621 27.203 1.00 48.50 256 TRP A C 1
ATOM 1934 O O . TRP A 1 256 ? -6.721 -10.378 27.991 1.00 48.50 256 TRP A O 1
ATOM 1944 N N . ILE A 1 257 ? -6.612 -8.688 26.516 1.00 56.69 257 ILE A N 1
ATOM 1945 C CA . ILE A 1 257 ? -5.149 -8.513 26.612 1.00 56.69 257 ILE A CA 1
ATOM 1946 C C . ILE A 1 257 ? -4.744 -8.125 28.040 1.00 56.69 257 ILE A C 1
ATOM 1948 O O . ILE A 1 257 ? -3.821 -8.712 28.608 1.00 56.69 257 ILE A O 1
ATOM 1952 N N . VAL A 1 258 ? -5.463 -7.182 28.657 1.00 54.41 258 VAL A N 1
ATOM 1953 C CA . VAL A 1 258 ? -5.220 -6.772 30.049 1.00 54.41 258 VAL A CA 1
ATOM 1954 C C . VAL A 1 258 ? -5.489 -7.932 31.014 1.00 54.41 258 VAL A C 1
ATOM 1956 O O . VAL A 1 258 ? -4.695 -8.166 31.924 1.00 54.41 258 VAL A O 1
ATOM 1959 N N . SER A 1 259 ? -6.547 -8.719 30.796 1.00 42.44 259 SER A N 1
ATOM 1960 C CA . SER A 1 259 ? -6.844 -9.911 31.601 1.00 42.44 259 SER A CA 1
ATOM 1961 C C . SER A 1 259 ? -5.760 -10.990 31.476 1.00 42.44 259 SER A C 1
ATOM 1963 O O . SER A 1 259 ? -5.324 -11.537 32.489 1.00 42.44 259 SER A O 1
ATOM 1965 N N . GLN A 1 260 ? -5.242 -11.244 30.271 1.00 47.00 260 GLN A N 1
ATOM 1966 C CA . GLN A 1 260 ? -4.131 -12.173 30.031 1.00 47.00 260 GLN A CA 1
ATOM 1967 C C . GLN A 1 260 ? -2.825 -11.691 30.674 1.00 47.00 260 GLN A C 1
ATOM 1969 O O . GLN A 1 260 ? -2.118 -12.479 31.305 1.00 47.00 260 GLN A O 1
ATOM 1974 N N . ALA A 1 261 ? -2.515 -10.394 30.581 1.00 47.28 261 ALA A N 1
ATOM 1975 C CA . ALA A 1 261 ? -1.361 -9.798 31.253 1.00 47.28 261 ALA A CA 1
ATOM 1976 C C . ALA A 1 261 ? -1.478 -9.914 32.785 1.00 47.28 261 ALA A C 1
ATOM 1978 O O . ALA A 1 261 ? -0.515 -10.285 33.463 1.00 47.28 261 ALA A O 1
ATOM 1979 N N . LEU A 1 262 ? -2.672 -9.690 33.342 1.00 43.50 262 LEU A N 1
ATOM 1980 C CA . LEU A 1 262 ? -2.957 -9.869 34.768 1.00 43.50 262 LEU A CA 1
ATOM 1981 C C . LEU A 1 262 ? -2.903 -11.348 35.194 1.00 43.50 262 LEU A C 1
ATOM 1983 O O . LEU A 1 262 ? -2.372 -11.647 36.263 1.00 43.50 262 LEU A O 1
ATOM 1987 N N . ASN A 1 263 ? -3.363 -12.288 34.365 1.00 42.66 263 ASN A N 1
ATOM 1988 C CA . ASN A 1 263 ? -3.276 -13.726 34.650 1.00 42.66 263 ASN A CA 1
ATOM 1989 C C . ASN A 1 263 ? -1.839 -14.262 34.559 1.00 42.66 263 ASN A C 1
ATOM 1991 O O . ASN A 1 263 ? -1.419 -15.005 35.445 1.00 42.66 263 ASN A O 1
ATOM 1995 N N . LYS A 1 264 ? -1.029 -13.809 33.590 1.00 41.34 264 LYS A N 1
ATOM 1996 C CA . LYS A 1 264 ? 0.427 -14.066 33.577 1.00 41.34 264 LYS A CA 1
ATOM 1997 C C . LYS A 1 264 ? 1.121 -13.504 34.823 1.00 41.34 264 LYS A C 1
ATOM 1999 O O . LYS A 1 264 ? 2.083 -14.096 35.307 1.00 41.34 264 LYS A O 1
ATOM 2004 N N . SER A 1 265 ? 0.610 -12.405 35.380 1.00 35.50 265 SER A N 1
ATOM 2005 C CA . SER A 1 265 ? 1.105 -11.819 36.636 1.00 35.50 265 SER A CA 1
ATOM 2006 C C . SER A 1 265 ? 0.702 -12.626 37.879 1.00 35.50 265 SER A C 1
ATOM 2008 O O . SER A 1 265 ? 1.435 -12.630 38.864 1.00 35.50 265 SER A O 1
ATOM 2010 N N . ARG A 1 266 ? -0.422 -13.358 37.836 1.00 37.09 266 ARG A N 1
ATOM 2011 C CA . ARG A 1 266 ? -0.888 -14.245 38.922 1.00 37.09 266 ARG A CA 1
ATOM 2012 C C . ARG A 1 266 ? -0.185 -15.610 38.960 1.00 37.09 266 ARG A C 1
ATOM 2014 O O . ARG A 1 266 ? -0.279 -16.301 39.970 1.00 37.09 266 ARG A O 1
ATOM 2021 N N . HIS A 1 267 ? 0.561 -15.985 37.917 1.00 34.69 267 HIS A N 1
ATOM 2022 C CA . HIS A 1 267 ? 1.367 -17.218 37.863 1.00 34.69 267 HIS A CA 1
ATOM 2023 C C . HIS A 1 267 ? 2.875 -17.011 38.079 1.00 34.69 267 HIS A C 1
ATOM 2025 O O . HIS A 1 267 ? 3.683 -17.870 37.735 1.00 34.69 267 HIS A O 1
ATOM 2031 N N . LYS A 1 268 ? 3.275 -15.922 38.745 1.00 32.25 268 LYS A N 1
ATOM 2032 C CA . LYS A 1 268 ? 4.565 -15.876 39.449 1.00 32.25 268 LYS A CA 1
ATOM 2033 C C . LYS A 1 268 ? 4.359 -16.274 40.906 1.00 32.25 268 LYS A C 1
ATOM 2035 O O . LYS A 1 268 ? 4.311 -15.433 41.799 1.00 32.25 268 LYS A O 1
ATOM 2040 N N . SER A 1 269 ? 4.247 -17.578 41.147 1.00 26.58 269 SER A N 1
ATOM 2041 C CA . SER A 1 269 ? 4.549 -18.150 42.456 1.00 26.58 269 SER A CA 1
ATOM 2042 C C . SER A 1 269 ? 6.003 -17.821 42.792 1.00 26.58 269 SER A C 1
ATOM 2044 O O . SER A 1 269 ? 6.941 -18.314 42.168 1.00 26.58 269 SER A O 1
ATOM 2046 N N . ILE A 1 270 ? 6.163 -16.918 43.753 1.00 30.81 270 ILE A N 1
ATOM 2047 C CA . ILE A 1 270 ? 7.424 -16.556 44.387 1.00 30.81 270 ILE A CA 1
ATOM 2048 C C . ILE A 1 270 ? 7.961 -17.812 45.084 1.00 30.81 270 ILE A C 1
ATOM 2050 O O . ILE A 1 270 ? 7.478 -18.182 46.150 1.00 30.81 270 ILE A O 1
ATOM 2054 N N . LEU A 1 271 ? 8.966 -18.465 44.496 1.00 25.19 271 LEU A N 1
ATOM 2055 C CA . LEU A 1 271 ? 9.878 -19.329 45.241 1.00 25.19 271 LEU A CA 1
ATOM 2056 C C . LEU A 1 271 ? 11.064 -18.461 45.674 1.00 25.19 271 LEU A C 1
ATOM 2058 O O . LEU A 1 271 ? 12.009 -18.244 44.921 1.00 25.19 271 LEU A O 1
ATOM 2062 N N . VAL A 1 272 ? 10.987 -17.918 46.888 1.00 26.94 272 VAL A N 1
ATOM 2063 C CA . VAL A 1 272 ? 12.157 -17.392 47.598 1.00 26.94 272 VAL A CA 1
ATOM 2064 C C . VAL A 1 272 ? 12.634 -18.509 48.509 1.00 26.94 272 VAL A C 1
ATOM 2066 O O . VAL A 1 272 ? 11.952 -18.859 49.470 1.00 26.94 272 VAL A O 1
ATOM 2069 N N . CYS A 1 273 ? 13.799 -19.071 48.200 1.00 24.64 273 CYS A N 1
ATOM 2070 C CA . CYS A 1 273 ? 14.536 -19.915 49.124 1.00 24.64 273 CYS A CA 1
ATOM 2071 C C . CYS A 1 273 ? 15.818 -19.195 49.553 1.00 24.64 273 CYS A C 1
ATOM 2073 O O . CYS A 1 273 ? 16.532 -18.621 48.731 1.00 24.64 273 CYS A O 1
ATOM 2075 N N . SER A 1 274 ? 16.100 -19.317 50.848 1.00 28.28 274 SER A N 1
ATOM 2076 C CA . SER A 1 274 ? 17.257 -18.857 51.624 1.00 28.28 274 SER A CA 1
ATOM 2077 C C . SER A 1 274 ? 17.182 -17.438 52.209 1.00 28.28 274 SER A C 1
ATOM 2079 O O . SER A 1 274 ? 16.920 -16.445 51.532 1.00 28.28 274 SER A O 1
ATOM 2081 N N . GLN A 1 275 ? 17.355 -17.398 53.539 1.00 37.78 275 GLN A N 1
ATOM 2082 C CA . GLN A 1 275 ? 17.445 -16.215 54.390 1.00 37.78 275 GLN A CA 1
ATOM 2083 C C . GLN A 1 275 ? 18.323 -15.134 53.750 1.00 37.78 275 GLN A C 1
ATOM 2085 O O . GLN A 1 275 ? 19.367 -15.482 53.228 1.00 37.78 275 GLN A O 1
ATOM 2090 N N . TRP A 1 276 ? 17.917 -13.860 53.844 1.00 29.62 276 TRP A N 1
ATOM 2091 C CA . TRP A 1 276 ? 18.751 -12.637 53.973 1.00 29.62 276 TRP A CA 1
ATOM 2092 C C . TRP A 1 276 ? 17.993 -11.365 53.517 1.00 29.62 276 TRP A C 1
ATOM 2094 O O . TRP A 1 276 ? 18.536 -10.497 52.846 1.00 29.62 276 TRP A O 1
ATOM 2104 N N . ILE A 1 277 ? 16.728 -11.179 53.922 1.00 30.03 277 ILE A N 1
ATOM 2105 C CA . ILE A 1 277 ? 16.041 -9.872 53.812 1.00 30.03 277 ILE A CA 1
ATOM 2106 C C . ILE A 1 277 ? 15.408 -9.520 55.164 1.00 30.03 277 ILE A C 1
ATOM 2108 O O . ILE A 1 277 ? 14.208 -9.618 55.387 1.00 30.03 277 ILE A O 1
ATOM 2112 N N . ARG A 1 278 ? 16.261 -9.119 56.112 1.00 29.94 278 ARG A N 1
ATOM 2113 C CA . ARG A 1 278 ? 15.868 -8.310 57.283 1.00 29.94 278 ARG A CA 1
ATOM 2114 C C . ARG A 1 278 ? 16.780 -7.098 57.522 1.00 29.94 278 ARG A C 1
ATOM 2116 O O . ARG A 1 278 ? 16.533 -6.344 58.454 1.00 29.94 278 ARG A O 1
ATOM 2123 N N . VAL A 1 279 ? 17.783 -6.866 56.667 1.00 35.47 279 VAL A N 1
ATOM 2124 C CA . VAL A 1 279 ? 18.784 -5.793 56.855 1.00 35.47 279 VAL A CA 1
ATOM 2125 C C . VAL A 1 279 ? 18.595 -4.594 55.907 1.00 35.47 279 VAL A C 1
ATOM 2127 O O . VAL A 1 279 ? 19.061 -3.508 56.221 1.00 35.47 279 VAL A O 1
ATOM 2130 N N . ILE A 1 280 ? 17.841 -4.710 54.805 1.00 33.06 280 ILE A N 1
ATOM 2131 C CA . ILE A 1 280 ? 17.777 -3.635 53.782 1.00 33.06 280 ILE A CA 1
ATOM 2132 C C . ILE A 1 280 ? 16.488 -2.780 53.838 1.00 33.06 280 ILE A C 1
ATOM 2134 O O . ILE A 1 280 ? 16.392 -1.757 53.173 1.00 33.06 280 ILE A O 1
ATOM 2138 N N . LEU A 1 281 ? 15.519 -3.093 54.706 1.00 31.52 281 LEU A N 1
ATOM 2139 C CA . LEU A 1 281 ? 14.240 -2.357 54.798 1.00 31.52 281 LEU A CA 1
ATOM 2140 C C . LEU A 1 281 ? 14.091 -1.485 56.059 1.00 31.52 281 LEU A C 1
ATOM 2142 O O . LEU A 1 281 ? 12.994 -1.348 56.595 1.00 31.52 281 LEU A O 1
ATOM 2146 N N . LYS A 1 282 ? 15.181 -0.877 56.552 1.00 33.41 282 LYS A N 1
ATOM 2147 C CA . LYS A 1 282 ? 15.097 0.091 57.668 1.00 33.41 282 LYS A CA 1
ATOM 2148 C C . LYS A 1 282 ? 15.748 1.458 57.471 1.00 33.41 282 LYS A C 1
ATOM 2150 O O . LYS A 1 282 ? 15.536 2.310 58.319 1.00 33.41 282 LYS A O 1
ATOM 2155 N N . ASN A 1 283 ? 16.431 1.733 56.363 1.00 32.28 283 ASN A N 1
ATOM 2156 C CA . ASN A 1 283 ? 17.002 3.061 56.120 1.00 32.28 283 ASN A CA 1
ATOM 2157 C C . ASN A 1 283 ? 16.788 3.476 54.669 1.00 32.28 283 ASN A C 1
ATOM 2159 O O . ASN A 1 283 ? 17.593 3.089 53.833 1.00 32.28 283 ASN A O 1
ATOM 2163 N N . SER A 1 284 ? 15.716 4.227 54.383 1.00 28.95 284 SER A N 1
ATOM 2164 C CA . SER A 1 284 ? 15.608 5.217 53.283 1.00 28.95 284 SER A CA 1
ATOM 2165 C C . SER A 1 284 ? 14.208 5.859 53.247 1.00 28.95 284 SER A C 1
ATOM 2167 O O . SER A 1 284 ? 13.540 5.885 52.222 1.00 28.95 284 SER A O 1
ATOM 2169 N N . VAL A 1 285 ? 13.735 6.390 54.378 1.00 32.84 285 VAL A N 1
ATOM 2170 C CA . VAL A 1 285 ? 12.692 7.432 54.389 1.00 32.84 285 VAL A CA 1
ATOM 2171 C C . VAL A 1 285 ? 13.296 8.610 55.131 1.00 32.84 285 VAL A C 1
ATOM 2173 O O . VAL A 1 285 ? 13.240 8.650 56.356 1.00 32.84 285 VAL A O 1
ATOM 2176 N N . LYS A 1 286 ? 13.979 9.484 54.381 1.00 29.12 286 LYS A N 1
ATOM 2177 C CA . LYS A 1 286 ? 14.402 10.857 54.723 1.00 29.12 286 LYS A CA 1
ATOM 2178 C C . LYS A 1 286 ? 15.525 11.271 53.766 1.00 29.12 286 LYS A C 1
ATOM 2180 O O . LYS A 1 286 ? 16.670 10.914 53.994 1.00 29.12 286 LYS A O 1
ATOM 2185 N N . LEU A 1 287 ? 15.214 12.034 52.721 1.00 26.70 287 LEU A N 1
ATOM 2186 C CA . LEU A 1 287 ? 15.675 13.421 52.617 1.00 26.70 287 LEU A CA 1
ATOM 2187 C C . LEU A 1 287 ? 15.106 14.102 51.368 1.00 26.70 287 LEU A C 1
ATOM 2189 O O . LEU A 1 287 ? 14.867 13.502 50.328 1.00 26.70 287 LEU A O 1
ATOM 2193 N N . CYS A 1 288 ? 14.863 15.385 51.567 1.00 22.80 288 CYS A N 1
ATOM 2194 C CA . CYS A 1 288 ? 14.151 16.343 50.748 1.00 22.80 288 CYS A CA 1
ATOM 2195 C C . CYS A 1 288 ? 15.140 17.121 49.860 1.00 22.80 288 CYS A C 1
ATOM 2197 O O . CYS A 1 288 ? 16.249 17.383 50.308 1.00 22.80 288 CYS A O 1
ATOM 2199 N N . LYS A 1 289 ? 14.649 17.593 48.705 1.00 27.44 289 LYS A N 1
ATOM 2200 C CA . LYS A 1 289 ? 14.925 18.893 48.048 1.00 27.44 289 LYS A CA 1
ATOM 2201 C C . LYS A 1 289 ? 16.360 19.287 47.622 1.00 27.44 289 LYS A C 1
ATOM 2203 O O . LYS A 1 289 ? 17.279 19.358 48.420 1.00 27.44 289 LYS A O 1
ATOM 2208 N N . ASN A 1 290 ? 16.402 19.779 46.376 1.00 25.95 290 ASN A N 1
ATOM 2209 C CA . ASN A 1 290 ? 17.311 20.777 45.786 1.00 25.95 290 ASN A CA 1
ATOM 2210 C C . ASN A 1 290 ? 18.813 20.452 45.711 1.00 25.95 290 ASN A C 1
ATOM 2212 O O . ASN A 1 290 ? 19.514 20.573 46.703 1.00 25.95 290 ASN A O 1
ATOM 2216 N N . CYS A 1 291 ? 19.345 20.256 44.498 1.00 26.09 291 CYS A N 1
ATOM 2217 C CA . CYS A 1 291 ? 20.240 21.228 43.846 1.00 26.09 291 CYS A CA 1
ATOM 2218 C C . CYS A 1 291 ? 20.612 20.775 42.421 1.00 26.09 291 CYS A C 1
ATOM 2220 O O . CYS A 1 291 ? 20.550 19.596 42.085 1.00 26.09 291 CYS A O 1
ATOM 2222 N N . LYS A 1 292 ? 20.977 21.758 41.595 1.00 29.45 292 LYS A N 1
ATOM 2223 C CA . LYS A 1 292 ? 21.471 21.641 40.219 1.00 29.45 292 LYS A CA 1
ATOM 2224 C C . LYS A 1 292 ? 22.825 20.912 40.152 1.00 29.45 292 LYS A C 1
ATOM 2226 O O . LYS A 1 292 ? 23.562 20.897 41.127 1.00 29.45 292 LYS A O 1
ATOM 2231 N N . SER A 1 293 ? 23.118 20.462 38.927 1.00 31.16 293 SER A N 1
ATOM 2232 C CA . SER A 1 293 ? 24.390 19.989 38.358 1.00 31.16 293 SER A CA 1
ATOM 2233 C C . SER A 1 293 ? 24.902 18.601 38.772 1.00 31.16 293 SER A C 1
ATOM 2235 O O . SER A 1 293 ? 24.924 18.208 39.931 1.00 31.16 293 SER A O 1
ATOM 2237 N N . THR A 1 294 ? 25.425 17.894 37.760 1.00 31.31 294 THR A N 1
ATOM 2238 C CA . THR A 1 294 ? 26.217 16.646 37.827 1.00 31.31 294 THR A CA 1
ATOM 2239 C C . THR A 1 294 ? 25.463 15.311 37.696 1.00 31.31 294 THR A C 1
ATOM 2241 O O . THR A 1 294 ? 25.678 14.380 38.464 1.00 31.31 294 THR A O 1
ATOM 2244 N N . MET A 1 295 ? 24.664 15.141 36.634 1.00 30.42 295 MET A N 1
ATOM 2245 C CA . MET A 1 295 ? 24.205 13.817 36.166 1.00 30.42 295 MET A CA 1
ATOM 2246 C C . MET A 1 295 ? 25.087 13.292 35.016 1.00 30.42 295 MET A C 1
ATOM 2248 O O . MET A 1 295 ? 24.608 12.863 33.977 1.00 30.42 295 MET A O 1
ATOM 2252 N N . LEU A 1 296 ? 26.410 13.362 35.183 1.00 33.91 296 LEU A N 1
ATOM 2253 C CA . LEU A 1 296 ? 27.378 12.799 34.236 1.00 33.91 296 LEU A CA 1
ATOM 2254 C C . LEU A 1 296 ? 28.589 12.265 35.011 1.00 33.91 296 LEU A C 1
ATOM 2256 O O . LEU A 1 296 ? 29.690 12.790 34.899 1.00 33.91 296 LEU A O 1
ATOM 2260 N N . ARG A 1 297 ? 28.357 11.283 35.896 1.00 31.80 297 ARG A N 1
ATOM 2261 C CA . ARG A 1 297 ? 29.423 10.467 36.526 1.00 31.80 297 ARG A CA 1
ATOM 2262 C C . ARG A 1 297 ? 28.946 9.200 37.257 1.00 31.80 297 ARG A C 1
ATOM 2264 O O . ARG A 1 297 ? 29.781 8.351 37.534 1.00 31.80 297 ARG A O 1
ATOM 2271 N N . CYS A 1 298 ? 27.642 8.995 37.482 1.00 30.81 298 CYS A N 1
ATOM 2272 C CA . CYS A 1 298 ? 27.136 7.766 38.129 1.00 30.81 298 CYS A CA 1
ATOM 2273 C C . CYS A 1 298 ? 26.625 6.661 37.185 1.00 30.81 298 CYS A C 1
ATOM 2275 O O . CYS A 1 298 ? 26.442 5.539 37.642 1.00 30.81 298 CYS A O 1
ATOM 2277 N N . PHE A 1 299 ? 26.463 6.905 35.879 1.00 29.91 299 PHE A N 1
ATOM 2278 C CA . PHE A 1 299 ? 25.987 5.867 34.942 1.00 29.91 299 PHE A CA 1
ATOM 2279 C C . PHE A 1 299 ? 27.110 5.024 34.297 1.00 29.91 299 PHE A C 1
ATOM 2281 O O . PHE A 1 299 ? 26.860 3.951 33.761 1.00 29.91 299 PHE A O 1
ATOM 2288 N N . LEU A 1 300 ? 28.372 5.455 34.409 1.00 32.00 300 LEU A N 1
ATOM 2289 C CA . LEU A 1 300 ? 29.539 4.803 33.784 1.00 32.00 300 LEU A CA 1
ATOM 2290 C C . LEU A 1 300 ? 30.291 3.812 34.699 1.00 32.00 300 LEU A C 1
ATOM 2292 O O . LEU A 1 300 ? 31.319 3.268 34.305 1.00 32.00 300 LEU A O 1
ATOM 2296 N N . SER A 1 301 ? 29.776 3.535 35.902 1.00 31.84 301 SER A N 1
ATOM 2297 C CA . SER A 1 301 ? 30.418 2.636 36.881 1.00 31.84 301 SER A CA 1
ATOM 2298 C C . SER A 1 301 ? 29.790 1.229 36.952 1.00 31.84 301 SER A C 1
ATOM 2300 O O . SER A 1 301 ? 30.460 0.274 37.339 1.00 31.84 301 SER A O 1
ATOM 2302 N N . GLN A 1 302 ? 28.545 1.040 36.491 1.00 34.34 302 GLN A N 1
ATOM 2303 C CA . GLN A 1 302 ? 27.877 -0.278 36.497 1.00 34.34 302 GLN A CA 1
ATOM 2304 C C . GLN A 1 302 ? 27.921 -1.041 35.160 1.00 34.34 302 GLN A C 1
ATOM 2306 O O . GLN A 1 302 ? 27.674 -2.243 35.142 1.00 34.34 302 GLN A O 1
ATOM 2311 N N . ILE A 1 303 ? 28.352 -0.410 34.061 1.00 34.09 303 ILE A N 1
ATOM 2312 C CA . ILE A 1 303 ? 28.493 -1.046 32.730 1.00 34.09 303 ILE A CA 1
ATOM 2313 C C . ILE A 1 303 ? 29.840 -1.799 32.568 1.00 34.09 303 ILE A C 1
ATOM 2315 O O . ILE A 1 303 ? 30.123 -2.396 31.534 1.00 34.09 303 ILE A O 1
ATOM 2319 N N . ARG A 1 304 ? 30.678 -1.862 33.615 1.00 31.55 304 ARG A N 1
ATOM 2320 C CA . ARG A 1 304 ? 32.016 -2.494 33.574 1.00 31.55 304 ARG A CA 1
ATOM 2321 C C . ARG A 1 304 ? 32.133 -3.880 34.233 1.00 31.55 304 ARG A C 1
ATOM 2323 O O . ARG A 1 304 ? 33.246 -4.375 34.363 1.00 31.55 304 ARG A O 1
ATOM 2330 N N . ARG A 1 305 ? 31.026 -4.533 34.623 1.00 31.62 305 ARG A N 1
ATOM 2331 C CA . ARG A 1 305 ? 31.050 -5.869 35.275 1.00 31.62 305 ARG A CA 1
ATOM 2332 C C . ARG A 1 305 ? 30.242 -6.993 34.600 1.00 31.62 305 ARG A C 1
ATOM 2334 O O . ARG A 1 305 ? 30.180 -8.078 35.160 1.00 31.62 305 ARG A O 1
ATOM 2341 N N . MET A 1 306 ? 29.683 -6.793 33.403 1.00 30.50 306 MET A N 1
ATOM 2342 C CA . MET A 1 306 ? 28.975 -7.860 32.655 1.00 30.50 306 MET A CA 1
ATOM 2343 C C . MET A 1 306 ? 29.415 -7.974 31.184 1.00 30.50 306 MET A C 1
ATOM 2345 O O . MET A 1 306 ? 28.611 -8.181 30.283 1.00 30.50 306 MET A O 1
ATOM 2349 N N . ARG A 1 307 ? 30.721 -7.861 30.933 1.00 30.28 307 ARG A N 1
ATOM 2350 C CA . ARG A 1 307 ? 31.372 -8.393 29.726 1.00 30.28 307 ARG A CA 1
ATOM 2351 C C . ARG A 1 307 ? 32.544 -9.259 30.184 1.00 30.28 307 ARG A C 1
ATOM 2353 O O . ARG A 1 307 ? 33.221 -8.875 31.130 1.00 30.28 307 ARG A O 1
ATOM 2360 N N . LEU A 1 308 ? 32.766 -10.367 29.478 1.00 28.64 308 LEU A N 1
ATOM 2361 C CA . LEU A 1 308 ? 33.693 -11.480 29.749 1.00 28.64 308 LEU A CA 1
ATOM 2362 C C . LEU A 1 308 ? 33.151 -12.633 30.615 1.00 28.64 308 LEU A C 1
ATOM 2364 O O . LEU A 1 308 ? 33.634 -12.903 31.708 1.00 28.64 308 LEU A O 1
ATOM 2368 N N . ALA A 1 309 ? 32.232 -13.400 30.030 1.00 29.27 309 ALA A N 1
ATOM 2369 C CA . ALA A 1 309 ? 32.418 -14.847 29.921 1.00 29.27 309 ALA A CA 1
ATOM 2370 C C . ALA A 1 309 ? 32.052 -15.258 28.478 1.00 29.27 309 ALA A C 1
ATOM 2372 O O . ALA A 1 309 ? 30.951 -14.970 28.013 1.00 29.27 309 ALA A O 1
ATOM 2373 N N . LEU A 1 310 ? 33.045 -15.796 27.763 1.00 24.91 310 LEU A N 1
ATOM 2374 C CA . LEU A 1 310 ? 33.067 -16.232 26.354 1.00 24.91 310 LEU A CA 1
ATOM 2375 C C . LEU A 1 310 ? 31.971 -17.282 26.053 1.00 24.91 310 LEU A C 1
ATOM 2377 O O . LEU A 1 310 ? 31.638 -18.064 26.933 1.00 24.91 310 LEU A O 1
ATOM 2381 N N . VAL A 1 311 ? 31.277 -17.294 24.905 1.00 28.64 311 VAL A N 1
ATOM 2382 C CA . VAL A 1 311 ? 31.688 -17.665 23.524 1.00 28.64 311 VAL A CA 1
ATOM 2383 C C . VAL A 1 311 ? 32.294 -19.077 23.401 1.00 28.64 311 VAL A C 1
ATOM 2385 O O . VAL A 1 311 ? 33.495 -19.240 23.571 1.00 28.64 311 VAL A O 1
ATOM 2388 N N . SER A 1 312 ? 31.480 -20.061 22.990 1.00 25.50 312 SER A N 1
ATOM 2389 C CA . SER A 1 312 ? 31.825 -21.061 21.956 1.00 25.50 312 SER A CA 1
ATOM 2390 C C . SER A 1 312 ? 30.567 -21.792 21.453 1.00 25.50 312 SER A C 1
ATOM 2392 O O . SER A 1 312 ? 29.684 -22.128 22.235 1.00 25.50 312 SER A O 1
ATOM 2394 N N . ALA A 1 313 ? 30.514 -21.997 20.138 1.00 26.25 313 ALA A N 1
ATOM 2395 C CA . ALA A 1 313 ? 29.418 -22.507 19.312 1.00 26.25 313 ALA A CA 1
ATOM 2396 C C . ALA A 1 313 ? 29.001 -23.969 19.573 1.00 26.25 313 ALA A C 1
ATOM 2398 O O . ALA A 1 313 ? 29.777 -24.710 20.160 1.00 26.25 313 ALA A O 1
ATOM 2399 N N . VAL A 1 314 ? 27.828 -24.378 19.055 1.00 24.23 314 VAL A N 1
ATOM 2400 C CA . VAL A 1 314 ? 27.640 -25.485 18.080 1.00 24.23 314 VAL A CA 1
ATOM 2401 C C . VAL A 1 314 ? 26.187 -25.469 17.563 1.00 24.23 314 VAL A C 1
ATOM 2403 O O . VAL A 1 314 ? 25.234 -25.411 18.335 1.00 24.23 314 VAL A O 1
ATOM 2406 N N . ALA A 1 315 ? 26.044 -25.519 16.238 1.00 24.30 315 ALA A N 1
ATOM 2407 C CA . ALA A 1 315 ? 24.812 -25.768 15.497 1.00 24.30 315 ALA A CA 1
ATOM 2408 C C . ALA A 1 315 ? 24.429 -27.261 15.517 1.00 24.30 315 ALA A C 1
ATOM 2410 O O . ALA A 1 315 ? 25.324 -28.091 15.397 1.00 24.30 315 ALA A O 1
ATOM 2411 N N . SER A 1 316 ? 23.133 -27.608 15.570 1.00 22.11 316 SER A N 1
ATOM 2412 C CA . SER A 1 316 ? 22.566 -28.718 14.776 1.00 22.11 316 SER A CA 1
ATOM 2413 C C . SER A 1 316 ? 21.029 -28.775 14.824 1.00 22.11 316 SER A C 1
ATOM 2415 O O . SER A 1 316 ? 20.403 -28.374 15.800 1.00 22.11 316 SER A O 1
ATOM 2417 N N . TRP A 1 317 ? 20.469 -29.267 13.720 1.00 21.25 317 TRP A N 1
ATOM 2418 C CA . TRP A 1 317 ? 19.068 -29.409 13.308 1.00 21.25 317 TRP A CA 1
ATOM 2419 C C . TRP A 1 317 ? 18.293 -30.616 13.917 1.00 21.25 317 TRP A C 1
ATOM 2421 O O . TRP A 1 317 ? 18.905 -31.514 14.488 1.00 21.25 317 TRP A O 1
ATOM 2431 N N . VAL A 1 318 ? 16.980 -30.678 13.578 1.00 20.66 318 VAL A N 1
ATOM 2432 C CA . VAL A 1 318 ? 16.061 -31.856 13.429 1.00 20.66 318 VAL A CA 1
ATOM 2433 C C . VAL A 1 318 ? 15.317 -32.305 14.710 1.00 20.66 318 VAL A C 1
ATOM 2435 O O . VAL A 1 318 ? 15.945 -32.445 15.746 1.00 20.66 318 VAL A O 1
ATOM 2438 N N . CYS A 1 319 ? 14.019 -32.665 14.769 1.00 19.62 319 CYS A N 1
ATOM 2439 C CA . CYS A 1 319 ? 12.793 -32.573 13.943 1.00 19.62 319 CYS A CA 1
ATOM 2440 C C . CYS A 1 319 ? 11.625 -33.222 14.750 1.00 19.62 319 CYS A C 1
ATOM 2442 O O . CYS A 1 319 ? 11.881 -34.001 15.668 1.00 19.62 319 CYS A O 1
ATOM 2444 N N . CYS A 1 320 ? 10.380 -32.990 14.297 1.00 20.73 320 CYS A N 1
ATOM 2445 C CA . CYS A 1 320 ? 9.131 -33.757 14.514 1.00 20.73 320 CYS A CA 1
ATOM 2446 C C . CYS A 1 320 ? 8.352 -33.531 15.835 1.00 20.73 320 CYS A C 1
ATOM 2448 O O . CYS A 1 320 ? 8.905 -33.604 16.919 1.00 20.73 320 CYS A O 1
ATOM 2450 N N . THR A 1 321 ? 7.029 -33.302 15.839 1.00 22.33 321 THR A N 1
ATOM 2451 C CA . THR A 1 321 ? 5.967 -33.969 15.051 1.00 22.33 321 THR A CA 1
ATOM 2452 C C . THR A 1 321 ? 4.689 -33.119 14.865 1.00 22.33 321 THR A C 1
ATOM 2454 O O . THR A 1 321 ? 4.421 -32.173 15.596 1.00 22.33 321 THR A O 1
ATOM 2457 N N . TRP A 1 322 ? 3.916 -33.529 13.853 1.00 21.59 322 TRP A N 1
ATOM 2458 C CA . TRP A 1 322 ? 2.675 -33.009 13.261 1.00 21.59 322 TRP A CA 1
ATOM 2459 C C . TRP A 1 322 ? 1.467 -32.709 14.175 1.00 21.59 322 TRP A C 1
ATOM 2461 O O . TRP A 1 322 ? 1.200 -33.447 15.122 1.00 21.59 322 TRP A O 1
ATOM 2471 N N . ARG A 1 323 ? 0.574 -31.822 13.691 1.00 22.95 323 ARG A N 1
ATOM 2472 C CA . ARG A 1 323 ? -0.863 -32.150 13.575 1.00 22.95 323 ARG A CA 1
ATOM 2473 C C . ARG A 1 323 ? -1.540 -31.418 12.405 1.00 22.95 323 ARG A C 1
ATOM 2475 O O . ARG A 1 323 ? -1.590 -30.196 12.380 1.00 22.95 323 ARG A O 1
ATOM 2482 N N . LEU A 1 324 ? -2.068 -32.202 11.459 1.00 23.86 324 LEU A N 1
ATOM 2483 C CA . LEU A 1 324 ? -3.039 -31.777 10.448 1.00 23.86 324 LEU A CA 1
ATOM 2484 C C . LEU A 1 324 ? -4.362 -31.360 11.100 1.00 23.86 324 LEU A C 1
ATOM 2486 O O . LEU A 1 324 ? -4.833 -32.034 12.016 1.00 23.86 324 LEU A O 1
ATOM 2490 N N . SER A 1 325 ? -5.025 -30.376 10.499 1.00 23.33 325 SER A N 1
ATOM 2491 C CA . SER A 1 325 ? -6.487 -30.329 10.433 1.00 23.33 325 SER A CA 1
ATOM 2492 C C . SER A 1 325 ? -6.915 -29.588 9.165 1.00 23.33 325 SER A C 1
ATOM 2494 O O . SER A 1 325 ? -6.845 -28.367 9.100 1.00 23.33 325 SER A O 1
ATOM 2496 N N . LYS A 1 326 ? -7.323 -30.354 8.147 1.00 22.80 326 LYS A N 1
ATOM 2497 C CA . LYS A 1 326 ? -8.180 -29.902 7.040 1.00 22.80 326 LYS A CA 1
ATOM 2498 C C . LYS A 1 326 ? -9.652 -29.965 7.475 1.00 22.80 326 LYS A C 1
ATOM 2500 O O . LYS A 1 326 ? -9.965 -30.707 8.404 1.00 22.80 326 LYS A O 1
ATOM 2505 N N . SER A 1 327 ? -10.504 -29.351 6.647 1.00 28.17 327 SER A N 1
ATOM 2506 C CA . SER A 1 327 ? -11.970 -29.481 6.488 1.00 28.17 327 SER A CA 1
ATOM 2507 C C . SER A 1 327 ? -12.810 -28.497 7.315 1.00 28.17 327 SER A C 1
ATOM 2509 O O . SER A 1 327 ? -12.523 -28.300 8.490 1.00 28.17 327 SER A O 1
ATOM 2511 N N . VAL A 1 328 ? -13.818 -27.818 6.752 1.00 34.97 328 VAL A N 1
ATOM 2512 C CA . VAL A 1 328 ? -14.620 -28.042 5.522 1.00 34.97 328 VAL A CA 1
ATOM 2513 C C . VAL A 1 328 ? -14.781 -26.737 4.752 1.00 34.97 328 VAL A C 1
ATOM 2515 O O . VAL A 1 328 ? -14.977 -25.704 5.425 1.00 34.97 328 VAL A O 1
#

pLDDT: mean 72.18, std 23.86, range [19.62, 93.5]